Protein AF-A0A8H7KMY2-F1 (afdb_monomer_lite)

pLDDT: mean 70.97, std 20.71, range [23.59, 96.94]

Secondary structure (DSSP, 8-state):
------------------PPP---------PPPPPPPP---------------PPPPTTSHHHHHHHHHTSTT------------PPP-----TTSPPPSTTSPPPPHHHHHHHHHS-TTS-----S-GGG-SBSS--THHHHSS-GGGHHHHHHHHHHHHHHHHHHHH-TTSS----B-HHHHHHHHHHHTS-GGG--TT-HHHHHHHHHHHHHHHHHHHHHHTS--SEEEETTEEEEEETTEE-S--HHHHHHHHHHHHHHHHHHHHHHHHHHH-GGGGSSHHHHHHHH-

Structure (mmCIF, N/CA/C/O backbone):
data_AF-A0A8H7KMY2-F1
#
_entry.id   AF-A0A8H7KMY2-F1
#
loop_
_atom_site.group_PDB
_atom_site.id
_atom_site.type_symbol
_atom_site.label_atom_id
_atom_site.label_alt_id
_atom_site.label_comp_id
_atom_site.label_asym_id
_atom_site.label_entity_id
_atom_site.label_seq_id
_atom_site.pdbx_PDB_ins_code
_atom_site.Cartn_x
_atom_site.Cartn_y
_atom_site.Cartn_z
_atom_site.occupancy
_atom_site.B_iso_or_equiv
_atom_site.auth_seq_id
_atom_site.auth_comp_id
_atom_site.auth_asym_id
_atom_site.auth_atom_id
_atom_site.pdbx_PDB_model_num
ATOM 1 N N . MET A 1 1 ? 26.328 4.264 -6.889 1.00 24.31 1 MET A N 1
ATOM 2 C CA . MET A 1 1 ? 26.540 3.438 -5.687 1.00 24.31 1 MET A CA 1
ATOM 3 C C . MET A 1 1 ? 25.516 3.883 -4.656 1.00 24.31 1 MET A C 1
ATOM 5 O O . MET A 1 1 ? 25.738 4.862 -3.960 1.00 24.31 1 MET A O 1
ATOM 9 N N . ILE A 1 2 ? 24.325 3.280 -4.693 1.00 25.56 2 ILE A N 1
ATOM 10 C CA . ILE A 1 2 ? 23.276 3.527 -3.699 1.00 25.56 2 ILE A CA 1
ATOM 11 C C . ILE A 1 2 ? 23.632 2.616 -2.531 1.00 25.56 2 ILE A C 1
ATOM 13 O O . ILE A 1 2 ? 23.598 1.399 -2.676 1.00 25.56 2 ILE A O 1
ATOM 17 N N . ILE A 1 3 ? 24.084 3.207 -1.429 1.00 23.59 3 ILE A N 1
ATOM 18 C CA . ILE A 1 3 ? 24.361 2.476 -0.196 1.00 23.59 3 ILE A CA 1
ATOM 19 C C . ILE A 1 3 ? 22.994 2.144 0.402 1.00 23.59 3 ILE A C 1
ATOM 21 O O . ILE A 1 3 ? 22.327 3.020 0.952 1.00 23.59 3 ILE A O 1
ATOM 25 N N . LEU A 1 4 ? 22.551 0.900 0.220 1.00 27.11 4 LEU A N 1
ATOM 26 C CA . LEU A 1 4 ? 21.489 0.323 1.033 1.00 27.11 4 LEU A CA 1
ATOM 27 C C . LEU A 1 4 ? 22.034 0.277 2.463 1.00 27.11 4 LEU A C 1
ATOM 29 O O . LEU A 1 4 ? 23.020 -0.406 2.735 1.00 27.11 4 LEU A O 1
ATOM 33 N N . LEU A 1 5 ? 21.461 1.084 3.354 1.00 25.94 5 LEU A N 1
ATOM 34 C CA . LEU A 1 5 ? 21.758 0.975 4.777 1.00 25.94 5 LEU A CA 1
ATOM 35 C C . LEU A 1 5 ? 21.298 -0.416 5.241 1.00 25.94 5 LEU A C 1
ATOM 37 O O . LEU A 1 5 ? 20.167 -0.792 4.921 1.00 25.94 5 LEU A O 1
ATOM 41 N N . PRO A 1 6 ? 22.128 -1.178 5.975 1.00 24.23 6 PRO A N 1
ATOM 42 C CA . PRO A 1 6 ? 21.700 -2.444 6.542 1.00 24.23 6 PRO A CA 1
ATOM 43 C C . PRO A 1 6 ? 20.552 -2.166 7.513 1.00 24.23 6 PRO A C 1
ATOM 45 O O . PRO A 1 6 ? 20.720 -1.513 8.545 1.00 24.23 6 PRO A O 1
ATOM 48 N N . CYS A 1 7 ? 19.360 -2.630 7.143 1.00 31.94 7 CYS A N 1
ATOM 49 C CA . CYS A 1 7 ? 18.248 -2.758 8.067 1.00 31.94 7 CYS A CA 1
ATOM 50 C C . CYS A 1 7 ? 18.717 -3.720 9.162 1.00 31.94 7 CYS A C 1
ATOM 52 O O . CYS A 1 7 ? 19.175 -4.817 8.852 1.00 31.94 7 CYS A O 1
ATOM 54 N N . SER A 1 8 ? 18.687 -3.258 10.412 1.00 29.22 8 SER A N 1
ATOM 55 C CA . SER A 1 8 ? 19.128 -3.978 11.605 1.00 29.22 8 SER A CA 1
ATOM 56 C C . SER A 1 8 ? 18.497 -5.372 11.680 1.00 29.22 8 SER A C 1
ATOM 58 O O . SER A 1 8 ? 17.420 -5.551 12.243 1.00 29.22 8 SER A O 1
ATOM 60 N N . GLN A 1 9 ? 19.184 -6.367 11.123 1.00 35.28 9 GLN A N 1
ATOM 61 C CA . GLN A 1 9 ? 18.921 -7.774 11.372 1.00 35.28 9 GLN A CA 1
ATOM 62 C C . GLN A 1 9 ? 19.490 -8.120 12.745 1.00 35.28 9 GLN A C 1
ATOM 64 O O . GLN A 1 9 ? 20.644 -8.508 12.861 1.00 35.28 9 GLN A O 1
ATOM 69 N N . HIS A 1 10 ? 18.685 -7.939 13.786 1.00 29.98 10 HIS A N 1
ATOM 70 C CA . HIS A 1 10 ? 18.808 -8.686 15.037 1.00 29.98 10 HIS A CA 1
ATOM 71 C C . HIS A 1 10 ? 17.465 -8.676 15.776 1.00 29.98 10 HIS A C 1
ATOM 73 O O . HIS A 1 10 ? 17.357 -8.256 16.919 1.00 29.98 10 HIS A O 1
ATOM 79 N N . GLU A 1 11 ? 16.429 -9.180 15.114 1.00 29.75 11 GLU A N 1
ATOM 80 C CA . GLU A 1 11 ? 15.304 -9.804 15.805 1.00 29.75 11 GLU A CA 1
ATOM 81 C C . GLU A 1 11 ? 15.102 -11.170 15.162 1.00 29.75 11 GLU A C 1
ATOM 83 O O . GLU A 1 11 ? 14.506 -11.325 14.097 1.00 29.75 11 GLU A O 1
ATOM 88 N N . THR A 1 12 ? 15.687 -12.184 15.795 1.00 30.83 12 THR A N 1
ATOM 89 C CA . THR A 1 12 ? 15.280 -13.569 15.596 1.00 30.83 12 THR A CA 1
ATOM 90 C C . THR A 1 12 ? 13.794 -13.650 15.924 1.00 30.83 12 THR A C 1
ATOM 92 O O . THR A 1 12 ? 13.412 -13.594 17.092 1.00 30.83 12 THR A O 1
ATOM 95 N N . PHE A 1 13 ? 12.961 -13.748 14.890 1.00 32.22 13 PHE A N 1
ATOM 96 C CA . PHE A 1 13 ? 11.554 -14.110 15.006 1.00 32.22 13 PHE A CA 1
ATOM 97 C C . PHE A 1 13 ? 11.464 -15.521 15.604 1.00 32.22 13 PHE A C 1
ATOM 99 O O . PHE A 1 13 ? 11.489 -16.522 14.892 1.00 32.22 13 PHE A O 1
ATOM 106 N N . SER A 1 14 ? 11.396 -15.592 16.933 1.00 25.72 14 SER A N 1
ATOM 107 C CA . SER A 1 14 ? 10.957 -16.777 17.658 1.00 25.72 14 SER A CA 1
ATOM 108 C C . SER A 1 14 ? 9.434 -16.805 17.587 1.00 25.72 14 SER A C 1
ATOM 110 O O . SER A 1 14 ? 8.753 -16.014 18.241 1.00 25.72 14 SER A O 1
ATOM 112 N N . TRP A 1 15 ? 8.892 -17.667 16.728 1.00 30.95 15 TRP A N 1
ATOM 113 C CA . TRP A 1 15 ? 7.495 -18.066 16.844 1.00 30.95 15 TRP A CA 1
ATOM 114 C C . TRP A 1 15 ? 7.323 -18.744 18.201 1.00 30.95 15 TRP A C 1
ATOM 116 O O . TRP A 1 15 ? 8.114 -19.610 18.557 1.00 30.95 15 TRP A O 1
ATOM 126 N N . CYS A 1 16 ? 6.316 -18.322 18.958 1.00 29.45 16 CYS A N 1
ATOM 127 C CA . CYS A 1 16 ? 5.967 -18.862 20.261 1.00 29.45 16 CYS A CA 1
ATOM 128 C C . CYS A 1 16 ? 6.071 -20.398 20.316 1.00 29.45 16 CYS A C 1
ATOM 130 O O . CYS A 1 16 ? 5.261 -21.099 19.710 1.00 29.45 16 CYS A O 1
ATOM 132 N N . ASP A 1 17 ? 6.999 -20.906 21.130 1.00 27.50 17 ASP A N 1
ATOM 133 C CA . ASP A 1 17 ? 6.872 -22.208 21.780 1.00 27.50 17 ASP A CA 1
ATOM 134 C C . ASP A 1 17 ? 5.706 -22.116 22.769 1.00 27.50 17 ASP A C 1
ATOM 136 O O . ASP A 1 17 ? 5.841 -21.796 23.950 1.00 27.50 17 ASP A O 1
ATOM 140 N N . THR A 1 18 ? 4.498 -22.334 22.271 1.00 35.91 18 THR A N 1
ATOM 141 C CA . THR A 1 18 ? 3.360 -22.689 23.111 1.00 35.91 18 THR A CA 1
ATOM 142 C C . THR A 1 18 ? 2.642 -23.815 22.398 1.00 35.91 18 THR A C 1
ATOM 144 O O . THR A 1 18 ? 1.934 -23.603 21.417 1.00 35.91 18 THR A O 1
ATOM 147 N N . ALA A 1 19 ? 2.914 -25.037 22.853 1.00 29.33 19 ALA A N 1
ATOM 148 C CA . ALA A 1 19 ? 2.357 -26.257 22.297 1.00 29.33 19 ALA A CA 1
ATOM 149 C C . ALA A 1 19 ? 0.817 -26.183 22.258 1.00 29.33 19 ALA A C 1
ATOM 151 O O . ALA A 1 19 ? 0.194 -26.019 23.312 1.00 29.33 19 ALA A O 1
ATOM 152 N N . PRO A 1 20 ? 0.175 -26.329 21.086 1.00 35.22 20 PRO A N 1
ATOM 153 C CA . PRO A 1 20 ? -1.258 -26.549 21.033 1.00 35.22 20 PRO A CA 1
ATOM 154 C C . PRO A 1 20 ? -1.578 -27.990 21.454 1.00 35.22 20 PRO A C 1
ATOM 156 O O . PRO A 1 20 ? -0.911 -28.947 21.060 1.00 35.22 20 PRO A O 1
ATOM 159 N N . SER A 1 21 ? -2.631 -28.133 22.260 1.00 35.78 21 SER A N 1
ATOM 160 C CA . SER A 1 21 ? -3.283 -29.412 22.564 1.00 35.78 21 SER A CA 1
ATOM 161 C C . SER A 1 21 ? -3.669 -30.139 21.257 1.00 35.78 21 SER A C 1
ATOM 163 O O . SER A 1 21 ? -4.026 -29.463 20.287 1.00 35.78 21 SER A O 1
ATOM 165 N N . PRO A 1 22 ? -3.598 -31.483 21.180 1.00 34.25 22 PRO A N 1
ATOM 166 C CA . PRO A 1 22 ? -3.696 -32.200 19.913 1.00 34.25 22 PRO A CA 1
ATOM 167 C C . PRO A 1 22 ? -5.113 -32.120 19.332 1.00 34.25 22 PRO A C 1
ATOM 169 O O . PRO A 1 22 ? -6.036 -32.794 19.788 1.00 34.25 22 PRO A O 1
ATOM 172 N N . ALA A 1 23 ? -5.274 -31.305 18.290 1.00 33.97 23 ALA A N 1
ATOM 173 C CA . ALA A 1 23 ? -6.440 -31.335 17.423 1.00 33.97 23 ALA A CA 1
ATOM 174 C C . ALA A 1 23 ? -6.331 -32.518 16.449 1.00 33.97 23 ALA A C 1
ATOM 176 O O . ALA A 1 23 ? -5.288 -32.770 15.844 1.00 33.97 23 ALA A O 1
ATOM 177 N N . VAL A 1 24 ? -7.437 -33.247 16.324 1.00 35.91 24 VAL A N 1
ATOM 178 C CA . VAL A 1 24 ? -7.629 -34.411 15.457 1.00 35.91 24 VAL A CA 1
ATOM 179 C C . VAL A 1 24 ? -7.287 -34.061 14.005 1.00 35.91 24 VAL A C 1
ATOM 181 O O . VAL A 1 24 ? -7.949 -33.236 13.377 1.00 35.91 24 VAL A O 1
ATOM 184 N N . VAL A 1 25 ? -6.256 -34.712 13.466 1.00 31.80 25 VAL A N 1
ATOM 185 C CA . VAL A 1 25 ? -5.863 -34.616 12.057 1.00 31.80 25 VAL A CA 1
ATOM 186 C C . VAL A 1 25 ? -6.855 -35.418 11.215 1.00 31.80 25 VAL A C 1
ATOM 188 O O . VAL A 1 25 ? -6.882 -36.646 11.281 1.00 31.80 25 VAL A O 1
ATOM 191 N N . VAL A 1 26 ? -7.657 -34.731 10.401 1.00 37.47 26 VAL A N 1
ATOM 192 C CA . VAL A 1 26 ? -8.403 -35.350 9.297 1.00 37.47 26 VAL A CA 1
ATOM 193 C C . VAL A 1 26 ? -7.534 -35.249 8.036 1.00 37.47 26 VAL A C 1
ATOM 195 O O . VAL A 1 26 ? -7.152 -34.139 7.663 1.00 37.47 26 VAL A O 1
ATOM 198 N N . PRO A 1 27 ? -7.189 -36.362 7.365 1.00 34.25 27 PRO A N 1
ATOM 199 C CA . PRO A 1 27 ? -6.351 -36.319 6.175 1.00 34.25 27 PRO A CA 1
ATOM 200 C C . PRO A 1 27 ? -7.137 -35.762 4.980 1.00 34.25 27 PRO A C 1
ATOM 202 O O . PRO A 1 27 ? -8.110 -36.363 4.528 1.00 34.25 27 PRO A O 1
ATOM 205 N N . MET A 1 28 ? -6.695 -34.625 4.437 1.00 30.14 28 MET A N 1
ATOM 206 C CA . MET A 1 28 ? -7.142 -34.142 3.130 1.00 30.14 28 MET A CA 1
ATOM 207 C C . MET A 1 28 ? -6.329 -34.819 2.023 1.00 30.14 28 MET A C 1
ATOM 209 O O . MET A 1 28 ? -5.119 -34.629 1.909 1.00 30.14 28 MET A O 1
ATOM 213 N N . SER A 1 29 ? -7.003 -35.625 1.204 1.00 33.03 29 SER A N 1
ATOM 214 C CA . SER A 1 29 ? -6.436 -36.233 0.001 1.00 33.03 29 SER A CA 1
ATOM 215 C C . SER A 1 29 ? -6.199 -35.171 -1.076 1.00 33.03 29 SER A C 1
ATOM 217 O O . SER A 1 29 ? -7.132 -34.515 -1.535 1.00 33.03 29 SER A O 1
ATOM 219 N N . VAL A 1 30 ? -4.945 -35.017 -1.499 1.00 32.34 30 VAL A N 1
ATOM 220 C CA . VAL A 1 30 ? -4.551 -34.135 -2.603 1.00 32.34 30 VAL A CA 1
ATOM 221 C C . VAL A 1 30 ? -4.686 -34.903 -3.918 1.00 32.34 30 VAL A C 1
ATOM 223 O O . VAL A 1 30 ? -3.820 -35.698 -4.278 1.00 32.34 30 VAL A O 1
ATOM 226 N N . THR A 1 31 ? -5.773 -34.677 -4.654 1.00 35.00 31 THR A N 1
ATOM 227 C CA . THR A 1 31 ? -5.873 -35.067 -6.069 1.00 35.00 31 THR A CA 1
ATOM 228 C C . THR A 1 31 ? -5.224 -34.003 -6.949 1.00 35.00 31 THR A C 1
ATOM 230 O O . THR A 1 31 ? -5.635 -32.845 -6.960 1.00 35.00 31 THR A O 1
ATOM 233 N N . SER A 1 32 ? -4.195 -34.418 -7.683 1.00 34.16 32 SER A N 1
ATOM 234 C CA . SER A 1 32 ? -3.437 -33.617 -8.647 1.00 34.16 32 SER A CA 1
ATOM 235 C C . SER A 1 32 ? -4.286 -33.283 -9.889 1.00 34.16 32 SER A C 1
ATOM 237 O O . SER A 1 32 ? -4.851 -34.209 -10.476 1.00 34.16 32 SER A O 1
ATOM 239 N N . PRO A 1 33 ? -4.400 -32.013 -10.331 1.00 38.81 33 PRO A N 1
ATOM 240 C CA . PRO A 1 33 ? -5.063 -31.693 -11.590 1.00 38.81 33 PRO A CA 1
ATOM 241 C C . PRO A 1 33 ? -4.085 -31.722 -12.778 1.00 38.81 33 PRO A C 1
ATOM 243 O O . PRO A 1 33 ? -2.986 -31.171 -12.731 1.00 38.81 33 PRO A O 1
ATOM 246 N N . SER A 1 34 ? -4.522 -32.362 -13.864 1.00 39.41 34 SER A N 1
ATOM 247 C CA . SER A 1 34 ? -3.836 -32.445 -15.160 1.00 39.41 34 SER A CA 1
ATOM 248 C C . SER A 1 34 ? -3.710 -31.082 -15.872 1.00 39.41 34 SER A C 1
ATOM 250 O O . SER A 1 34 ? -4.542 -30.197 -15.660 1.00 39.41 34 SER A O 1
ATOM 252 N N . PRO A 1 35 ? -2.711 -30.901 -16.761 1.00 33.72 35 PRO A N 1
ATOM 253 C CA . PRO A 1 35 ? -2.445 -29.623 -17.415 1.00 33.72 35 PRO A CA 1
ATOM 254 C C . PRO A 1 35 ? -3.448 -29.334 -18.543 1.00 33.72 35 PRO A C 1
ATOM 256 O O . PRO A 1 35 ? -3.566 -30.095 -19.505 1.00 33.72 35 PRO A O 1
ATOM 259 N N . LEU A 1 36 ? -4.144 -28.199 -18.447 1.00 38.16 36 LEU A N 1
ATOM 260 C CA . LEU A 1 36 ? -4.980 -27.661 -19.520 1.00 38.16 36 LEU A CA 1
ATOM 261 C C . LEU A 1 36 ? -4.121 -26.925 -20.557 1.00 38.16 36 LEU A C 1
ATOM 263 O O . LEU A 1 36 ? -3.355 -26.016 -20.239 1.00 38.16 36 LEU A O 1
ATOM 267 N N . GLN A 1 37 ? -4.285 -27.331 -21.814 1.00 34.31 37 GLN A N 1
ATOM 268 C CA . GLN A 1 37 ? -3.707 -26.713 -23.003 1.00 34.31 37 GLN A CA 1
ATOM 269 C C . GLN A 1 37 ? -4.292 -25.307 -23.232 1.00 34.31 37 GLN A C 1
ATOM 271 O O . GLN A 1 37 ? -5.505 -25.110 -23.189 1.00 34.31 37 GLN A O 1
ATOM 276 N N . SER A 1 38 ? -3.423 -24.334 -23.509 1.00 31.30 38 SER A N 1
ATOM 277 C CA . SER A 1 38 ? -3.780 -22.951 -23.853 1.00 31.30 38 SER A CA 1
ATOM 278 C C . SER A 1 38 ? -4.021 -22.797 -25.362 1.00 31.30 38 SER A C 1
ATOM 280 O O . SER A 1 38 ? -3.130 -23.148 -26.140 1.00 31.30 38 SER A O 1
ATOM 282 N N . PRO A 1 39 ? -5.155 -22.218 -25.810 1.00 35.78 39 PRO A N 1
ATOM 283 C CA . PRO A 1 39 ? -5.345 -21.810 -27.191 1.00 35.78 39 PRO A CA 1
ATOM 284 C C . PRO A 1 39 ? -5.428 -20.280 -27.278 1.00 35.78 39 PRO A C 1
ATOM 286 O O . PRO A 1 39 ? -6.512 -19.703 -27.239 1.00 35.78 39 PRO A O 1
ATOM 289 N N . PHE A 1 40 ? -4.296 -19.598 -27.447 1.00 31.98 40 PHE A N 1
ATOM 290 C CA . PHE A 1 40 ? -4.310 -18.198 -27.884 1.00 31.98 40 PHE A CA 1
ATOM 291 C C . PHE A 1 40 ? -3.423 -18.003 -29.112 1.00 31.98 40 PHE A C 1
ATOM 293 O O . PHE A 1 40 ? -2.224 -17.752 -29.029 1.00 31.98 40 PHE A O 1
ATOM 300 N N . SER A 1 41 ? -4.057 -18.112 -30.284 1.00 29.95 41 SER A N 1
ATOM 301 C CA . SER A 1 41 ? -3.511 -17.649 -31.558 1.00 29.95 41 SER A CA 1
ATOM 302 C C . SER A 1 41 ? -3.435 -16.123 -31.585 1.00 29.95 41 SER A C 1
ATOM 304 O O . SER A 1 41 ? -4.443 -15.424 -31.465 1.00 29.95 41 SER A O 1
ATOM 306 N N . ILE A 1 42 ? -2.233 -15.609 -31.824 1.00 29.91 42 ILE A N 1
ATOM 307 C CA . ILE A 1 42 ? -1.968 -14.201 -32.115 1.00 29.91 42 ILE A CA 1
ATOM 308 C C . ILE A 1 42 ? -2.541 -13.878 -33.503 1.00 29.91 42 ILE A C 1
ATOM 310 O O . ILE A 1 42 ? -2.086 -14.414 -34.511 1.00 29.91 42 ILE A O 1
ATOM 314 N N . ARG A 1 43 ? -3.537 -12.985 -33.575 1.00 31.27 43 ARG A N 1
ATOM 315 C CA . ARG A 1 43 ? -3.949 -12.339 -34.831 1.00 31.27 43 ARG A CA 1
ATOM 316 C C . ARG A 1 43 ? -3.245 -10.995 -34.972 1.00 31.27 43 ARG A C 1
ATOM 318 O O . ARG A 1 43 ? -3.597 -10.025 -34.306 1.00 31.27 43 ARG A O 1
ATOM 325 N N . THR A 1 44 ? -2.301 -10.926 -35.898 1.00 35.88 44 THR A N 1
ATOM 326 C CA . THR A 1 44 ? -1.773 -9.684 -36.468 1.00 35.88 44 THR A CA 1
ATOM 327 C C . THR A 1 44 ? -2.861 -9.006 -37.300 1.00 35.88 44 THR A C 1
ATOM 329 O O . THR A 1 44 ? -3.461 -9.625 -38.179 1.00 35.88 44 THR A O 1
ATOM 332 N N . ARG A 1 45 ? -3.118 -7.715 -37.060 1.00 33.50 45 ARG A N 1
ATOM 333 C CA . ARG A 1 45 ? -3.909 -6.883 -37.975 1.00 33.50 45 ARG A CA 1
ATOM 334 C C . ARG A 1 45 ? -3.123 -5.629 -38.329 1.00 33.50 45 ARG A C 1
ATOM 336 O O . ARG A 1 45 ? -3.029 -4.692 -37.545 1.00 33.50 45 ARG A O 1
ATOM 343 N N . VAL A 1 46 ? -2.568 -5.643 -39.532 1.00 39.41 46 VAL A N 1
ATOM 344 C CA . VAL A 1 46 ? -2.194 -4.442 -40.280 1.00 39.41 46 VAL A CA 1
ATOM 345 C C . VAL A 1 46 ? -3.483 -3.864 -40.870 1.00 39.41 46 VAL A C 1
ATOM 347 O O . VAL A 1 46 ? -4.302 -4.643 -41.358 1.00 39.41 46 VAL A O 1
ATOM 350 N N . LEU A 1 47 ? -3.682 -2.540 -40.815 1.00 39.44 47 LEU A N 1
ATOM 351 C CA . LEU A 1 47 ? -4.059 -1.720 -41.981 1.00 39.44 47 LEU A CA 1
ATOM 352 C C . LEU A 1 47 ? -4.291 -0.236 -41.644 1.00 39.44 47 LEU A C 1
ATOM 354 O O . LEU A 1 47 ? -4.958 0.136 -40.683 1.00 39.44 47 LEU A O 1
ATOM 358 N N . SER A 1 48 ? -3.722 0.565 -42.542 1.00 41.78 48 SER A N 1
ATOM 359 C CA . SER A 1 48 ? -3.941 1.977 -42.855 1.00 41.78 48 SER A CA 1
ATOM 360 C C . SER A 1 48 ? -5.417 2.333 -43.103 1.00 41.78 48 SER A C 1
ATOM 362 O O . SER A 1 48 ? -6.163 1.512 -43.634 1.00 41.78 48 SER A O 1
ATOM 364 N N . GLY A 1 49 ? -5.823 3.580 -42.810 1.00 36.19 49 GLY A N 1
ATOM 365 C CA . GLY A 1 49 ? -7.046 4.159 -43.386 1.00 36.19 49 GLY A CA 1
ATOM 366 C C . GLY A 1 49 ? -7.726 5.282 -42.588 1.00 36.19 49 GLY A C 1
ATOM 367 O O . GLY A 1 49 ? -8.006 5.141 -41.405 1.00 36.19 49 GLY A O 1
ATOM 368 N N . ARG A 1 50 ? -8.012 6.384 -43.298 1.00 39.06 50 ARG A N 1
ATOM 369 C CA . ARG A 1 50 ? -8.816 7.589 -42.978 1.00 39.06 50 ARG A CA 1
ATOM 370 C C . ARG A 1 50 ? -9.869 7.480 -41.855 1.00 39.06 50 ARG A C 1
ATOM 372 O O . ARG A 1 50 ? -10.689 6.571 -41.824 1.00 39.06 50 ARG A O 1
ATOM 379 N N . ILE A 1 51 ? -9.946 8.536 -41.038 1.00 38.34 51 ILE A N 1
ATOM 380 C CA . ILE A 1 51 ? -10.979 8.765 -40.015 1.00 38.34 51 ILE A CA 1
ATOM 381 C C . ILE A 1 51 ? -12.320 9.109 -40.687 1.00 38.34 51 ILE A C 1
ATOM 383 O O . ILE A 1 51 ? -12.552 10.246 -41.093 1.00 38.34 51 ILE A O 1
ATOM 387 N N . THR A 1 52 ? -13.231 8.144 -40.768 1.00 48.06 52 THR A N 1
ATOM 388 C CA . THR A 1 52 ? -14.669 8.393 -40.964 1.00 48.06 52 THR A CA 1
ATOM 389 C C . THR A 1 52 ? -15.372 8.433 -39.608 1.00 48.06 52 THR A C 1
ATOM 391 O O . THR A 1 52 ? -15.024 7.661 -38.713 1.00 48.06 52 THR A O 1
ATOM 394 N N . LYS A 1 53 ? -16.362 9.329 -39.445 1.00 51.97 53 LYS A N 1
ATOM 395 C CA . LYS A 1 53 ? -17.211 9.451 -38.243 1.00 51.97 53 LYS A CA 1
ATOM 396 C C . LYS A 1 53 ? -17.638 8.055 -37.777 1.00 51.97 53 LYS A C 1
ATOM 398 O O . LYS A 1 53 ? -18.364 7.369 -38.490 1.00 51.97 53 LYS A O 1
ATOM 403 N N . ALA A 1 54 ? -17.142 7.630 -36.615 1.00 59.00 54 ALA A N 1
ATOM 404 C CA . ALA A 1 54 ? -17.359 6.279 -36.116 1.00 59.00 54 ALA A CA 1
ATOM 405 C C . ALA A 1 54 ? -18.865 5.999 -36.004 1.00 59.00 54 ALA A C 1
ATOM 407 O O . ALA A 1 54 ? -19.569 6.686 -35.257 1.00 59.00 54 ALA A O 1
ATOM 408 N N . GLN A 1 55 ? -19.346 5.002 -36.753 1.00 69.81 55 GLN A N 1
ATOM 409 C CA . GLN A 1 55 ? -20.695 4.474 -36.586 1.00 69.81 55 GLN A CA 1
ATOM 410 C C . GLN A 1 55 ? -20.868 4.060 -35.124 1.00 69.81 55 GLN A C 1
ATOM 412 O O . GLN A 1 55 ? -20.051 3.329 -34.557 1.00 69.81 55 GLN A O 1
ATOM 417 N N . VAL A 1 56 ? -21.916 4.584 -34.493 1.00 67.31 56 VAL A N 1
ATOM 418 C CA . VAL A 1 56 ? -22.256 4.225 -33.121 1.00 67.31 56 VAL A CA 1
ATOM 419 C C . VAL A 1 56 ? -22.611 2.739 -33.122 1.00 67.31 56 VAL A C 1
ATOM 421 O O . VAL A 1 56 ? -23.516 2.325 -33.838 1.00 67.31 56 VAL A O 1
ATOM 424 N N . LYS A 1 57 ? -21.870 1.927 -32.355 1.00 79.75 57 LYS A N 1
ATOM 425 C CA . LYS A 1 57 ? -22.142 0.487 -32.259 1.00 79.75 57 LYS A CA 1
ATOM 426 C C . LYS A 1 57 ? -23.571 0.259 -31.738 1.00 79.75 57 LYS A C 1
ATOM 428 O O . LYS A 1 57 ? -23.880 0.813 -30.670 1.00 79.75 57 LYS A O 1
ATOM 433 N N . PRO A 1 58 ? -24.382 -0.575 -32.418 1.00 69.00 58 PRO A N 1
ATOM 434 C CA . PRO A 1 58 ? -25.692 -0.989 -31.933 1.00 69.00 58 PRO A CA 1
ATOM 435 C C . PRO A 1 58 ? -25.597 -1.549 -30.511 1.00 69.00 58 PRO A C 1
ATOM 437 O O . PRO A 1 58 ? -24.682 -2.312 -30.194 1.00 69.00 58 PRO A O 1
ATOM 440 N N . GLY A 1 59 ? -26.486 -1.112 -29.625 1.00 71.12 59 GLY A N 1
ATOM 441 C CA . GLY A 1 59 ? -26.514 -1.508 -28.216 1.00 71.12 59 GLY A CA 1
ATOM 442 C C . GLY A 1 59 ? -25.508 -0.793 -27.306 1.00 71.12 59 GLY A C 1
ATOM 443 O O . GLY A 1 59 ? -25.551 -1.004 -26.089 1.00 71.12 59 GLY A O 1
ATOM 444 N N . SER A 1 60 ? -24.638 0.077 -27.838 1.00 76.25 60 SER A N 1
ATOM 445 C CA . SER A 1 60 ? -23.763 0.921 -27.013 1.00 76.25 60 SER A CA 1
ATOM 446 C C . SER A 1 60 ? -24.569 1.919 -26.177 1.00 76.25 60 SER A C 1
ATOM 448 O O . SER A 1 60 ? -25.701 2.269 -26.508 1.00 76.25 60 SER A O 1
ATOM 450 N N . ARG A 1 61 ? -23.968 2.457 -25.108 1.00 73.75 61 ARG A N 1
ATOM 451 C CA . ARG A 1 61 ? -24.612 3.483 -24.269 1.00 73.75 61 ARG A CA 1
ATOM 452 C C . ARG A 1 61 ? -25.125 4.670 -25.089 1.00 73.75 61 ARG A C 1
ATOM 454 O O . ARG A 1 61 ? -26.176 5.209 -24.776 1.00 73.75 61 ARG A O 1
ATOM 461 N N . LYS A 1 62 ? -24.395 5.060 -26.139 1.00 75.75 62 LYS A N 1
ATOM 462 C CA . LYS A 1 62 ? -24.759 6.182 -27.011 1.00 75.75 62 LYS A CA 1
ATOM 463 C C . LYS A 1 62 ? -25.926 5.827 -27.940 1.00 75.75 62 LYS A C 1
ATOM 465 O O . LYS A 1 62 ? -26.783 6.673 -28.151 1.00 75.75 62 LYS A O 1
ATOM 470 N N . ASP A 1 63 ? -25.986 4.582 -28.414 1.00 78.75 63 ASP A N 1
ATOM 471 C CA . ASP A 1 63 ? -27.091 4.051 -29.222 1.00 78.75 63 ASP A CA 1
ATOM 472 C C . ASP A 1 63 ? -28.390 3.955 -28.414 1.00 78.75 63 ASP A C 1
ATOM 474 O O . ASP A 1 63 ? -29.411 4.501 -28.810 1.00 78.75 63 ASP A O 1
ATOM 478 N N . ARG A 1 64 ? -28.330 3.389 -27.202 1.00 80.44 64 ARG A N 1
ATOM 479 C CA . ARG A 1 64 ? -29.493 3.304 -26.298 1.00 80.44 64 ARG A CA 1
ATOM 480 C C . ARG A 1 64 ? -30.043 4.679 -25.926 1.00 80.44 64 ARG A C 1
ATOM 482 O O . ARG A 1 64 ? -31.248 4.851 -25.800 1.00 80.44 64 ARG A O 1
ATOM 489 N N . LEU A 1 65 ? -29.161 5.665 -25.765 1.00 78.94 65 LEU A N 1
ATOM 490 C CA . LEU A 1 65 ? -29.544 7.036 -25.427 1.00 78.94 65 LEU A CA 1
ATOM 491 C C . LEU A 1 65 ? -30.153 7.779 -26.628 1.00 78.94 65 LEU A C 1
ATOM 493 O O . LEU A 1 65 ? -31.045 8.605 -26.450 1.00 78.94 65 LEU A O 1
ATOM 497 N N . LEU A 1 66 ? -29.703 7.464 -27.847 1.00 79.06 66 LEU A N 1
ATOM 498 C CA . LEU A 1 66 ? -30.314 7.940 -29.090 1.00 79.06 66 LEU A CA 1
ATOM 499 C C . LEU A 1 66 ? -31.677 7.281 -29.336 1.00 79.06 66 LEU A C 1
ATOM 501 O O . LEU A 1 66 ? -32.635 7.988 -29.633 1.00 79.06 66 LEU A O 1
ATOM 505 N N . ALA A 1 67 ? -31.787 5.968 -29.135 1.00 78.88 67 ALA A N 1
ATOM 506 C CA . ALA A 1 67 ? -33.041 5.228 -29.243 1.00 78.88 67 ALA A CA 1
ATOM 507 C C . ALA A 1 67 ? -34.083 5.716 -28.223 1.00 78.88 67 ALA A C 1
ATOM 509 O O . ALA A 1 67 ? -35.235 5.940 -28.580 1.00 78.88 67 ALA A O 1
ATOM 510 N N . ALA A 1 68 ? -33.673 5.983 -26.976 1.00 76.31 68 ALA A N 1
ATOM 511 C CA . ALA A 1 68 ? -34.552 6.551 -25.954 1.00 76.31 68 ALA A CA 1
ATOM 512 C C . ALA A 1 68 ? -35.073 7.948 -26.336 1.00 76.31 68 ALA A C 1
ATOM 514 O O . ALA A 1 68 ? -36.243 8.242 -26.118 1.00 76.31 68 ALA A O 1
ATOM 515 N N . ARG A 1 69 ? -34.235 8.790 -26.962 1.00 75.19 69 ARG A N 1
ATOM 516 C CA . ARG A 1 69 ? -34.633 10.121 -27.460 1.00 75.19 69 ARG A CA 1
ATOM 517 C C . ARG A 1 69 ? -35.603 10.085 -28.639 1.00 75.19 69 ARG A C 1
ATOM 519 O O . ARG A 1 69 ? -36.274 11.079 -28.880 1.00 75.19 69 ARG A O 1
ATOM 526 N N . MET A 1 70 ? -35.641 8.983 -29.382 1.00 75.62 70 MET A N 1
ATOM 527 C CA . MET A 1 70 ? -36.534 8.795 -30.529 1.00 75.62 70 MET A CA 1
ATOM 528 C C . MET A 1 70 ? -37.916 8.262 -30.115 1.00 75.62 70 MET A C 1
ATOM 530 O O . MET A 1 70 ? -38.808 8.175 -30.955 1.00 75.62 70 MET A O 1
ATOM 534 N N . HIS A 1 71 ? -38.120 7.909 -28.839 1.00 73.88 71 HIS A N 1
ATOM 535 C CA . HIS A 1 71 ? -39.406 7.407 -28.363 1.00 73.88 71 HIS A CA 1
ATOM 536 C C . HIS A 1 71 ? -40.411 8.566 -28.187 1.00 73.88 71 HIS A C 1
ATOM 538 O O . HIS A 1 71 ? -40.094 9.538 -27.501 1.00 73.88 71 HIS A O 1
ATOM 544 N N . PRO A 1 72 ? -41.645 8.475 -28.721 1.00 66.75 72 PRO A N 1
ATOM 545 C CA . PRO A 1 72 ? -42.618 9.580 -28.726 1.00 66.75 72 PRO A CA 1
ATOM 546 C C . PRO A 1 72 ? -43.132 9.997 -27.336 1.00 66.75 72 PRO A C 1
ATOM 548 O O . PRO A 1 72 ? -43.745 11.048 -27.193 1.00 66.75 72 PRO A O 1
ATOM 551 N N . GLN A 1 73 ? -42.860 9.198 -26.301 1.00 68.38 73 GLN A N 1
ATOM 552 C CA . GLN A 1 73 ? -43.160 9.514 -24.899 1.00 68.38 73 GLN A CA 1
ATOM 553 C C . GLN A 1 73 ? -41.942 10.044 -24.128 1.00 68.38 73 GLN A C 1
ATOM 555 O O . GLN A 1 73 ? -42.010 10.204 -22.910 1.00 68.38 73 GLN A O 1
ATOM 560 N N . PHE A 1 74 ? -40.818 10.310 -24.803 1.00 55.78 74 PHE A N 1
ATOM 561 C CA . PHE A 1 74 ? -39.647 10.904 -24.171 1.00 55.78 74 PHE A CA 1
ATOM 562 C C . PHE A 1 74 ? -39.945 12.365 -23.821 1.00 55.78 74 PHE A C 1
ATOM 564 O O . PHE A 1 74 ? -39.642 13.293 -24.570 1.00 55.78 74 PHE A O 1
ATOM 571 N N . GLN A 1 75 ? -40.551 12.581 -22.657 1.00 59.34 75 GLN A N 1
ATOM 572 C CA . GLN A 1 75 ? -40.556 13.889 -22.030 1.00 59.34 75 GLN A CA 1
ATOM 573 C C . GLN A 1 75 ? -39.113 14.193 -21.646 1.00 59.34 75 GLN A C 1
ATOM 575 O O . GLN A 1 75 ? -38.519 13.504 -20.814 1.00 59.34 75 GLN A O 1
ATOM 580 N N . ALA A 1 76 ? -38.526 15.199 -22.294 1.00 56.28 76 ALA A N 1
ATOM 581 C CA . ALA A 1 76 ? -37.247 15.736 -21.874 1.00 56.28 76 ALA A CA 1
ATOM 582 C C . ALA A 1 76 ? -37.402 16.160 -20.413 1.00 56.28 76 ALA A C 1
ATOM 584 O O . ALA A 1 76 ? -38.045 17.168 -20.125 1.00 56.28 76 ALA A O 1
ATOM 585 N N . THR A 1 77 ? -36.854 15.369 -19.487 1.00 59.16 77 THR A N 1
ATOM 586 C CA . THR A 1 77 ? -36.749 15.789 -18.092 1.00 59.16 77 THR A CA 1
ATOM 587 C C . THR A 1 77 ? -36.131 17.182 -18.100 1.00 59.16 77 THR A C 1
ATOM 589 O O . THR A 1 77 ? -35.086 17.342 -18.751 1.00 59.16 77 THR A O 1
ATOM 592 N N . PRO A 1 78 ? -36.756 18.176 -17.440 1.00 56.50 78 PRO A N 1
ATOM 593 C CA . PRO A 1 78 ? -36.183 19.508 -17.350 1.00 56.50 78 PRO A CA 1
ATOM 594 C C . PRO A 1 78 ? -34.731 19.360 -16.895 1.00 56.50 78 PRO A C 1
ATOM 596 O O . PRO A 1 78 ? -34.452 18.476 -16.073 1.00 56.50 78 PRO A O 1
ATOM 599 N N . PRO A 1 79 ? -33.792 20.129 -17.478 1.00 50.91 79 PRO A N 1
ATOM 600 C CA . PRO A 1 79 ? -32.386 20.008 -17.141 1.00 50.91 79 PRO A CA 1
ATOM 601 C C . PRO A 1 79 ? -32.289 20.076 -15.625 1.00 50.91 79 PRO A C 1
ATOM 603 O O . PRO A 1 79 ? -32.678 21.078 -15.026 1.00 50.91 79 PRO A O 1
ATOM 606 N N . ARG A 1 80 ? -31.856 18.961 -15.017 1.00 50.31 80 ARG A N 1
ATOM 607 C CA . ARG A 1 80 ? -31.613 18.882 -13.580 1.00 50.31 80 ARG A CA 1
ATOM 608 C C . ARG A 1 80 ? -30.845 20.158 -13.238 1.00 50.31 80 ARG A C 1
ATOM 610 O O . ARG A 1 80 ? -29.811 20.360 -13.888 1.00 50.31 80 ARG A O 1
ATOM 617 N N . PRO A 1 81 ? -31.351 21.028 -12.339 1.00 46.88 81 PRO A N 1
ATOM 618 C CA . PRO A 1 81 ? -30.651 22.257 -11.998 1.00 46.88 81 PRO A CA 1
ATOM 619 C C . PRO A 1 81 ? -29.219 21.850 -11.716 1.00 46.88 81 PRO A C 1
ATOM 621 O O . PRO A 1 81 ? -29.008 20.870 -10.992 1.00 46.88 81 PRO A O 1
ATOM 624 N N . ALA A 1 82 ? -28.281 22.475 -12.431 1.00 48.31 82 ALA A N 1
ATOM 625 C CA . ALA A 1 82 ? -26.883 22.101 -12.378 1.00 48.31 82 ALA A CA 1
ATOM 626 C C . ALA A 1 82 ? -26.494 22.132 -10.905 1.00 48.31 82 ALA A C 1
ATOM 628 O O . ALA A 1 82 ? -26.362 23.205 -10.322 1.00 48.31 82 ALA A O 1
ATOM 629 N N . VAL A 1 83 ? -26.416 20.951 -10.286 1.00 52.19 83 VAL A N 1
ATOM 630 C CA . VAL A 1 83 ? -25.894 20.807 -8.935 1.00 52.19 83 VAL A CA 1
ATOM 631 C C . VAL A 1 83 ? -24.529 21.444 -9.051 1.00 52.19 83 VAL A C 1
ATOM 633 O O . VAL A 1 83 ? -23.731 20.946 -9.854 1.00 52.19 83 VAL A O 1
ATOM 636 N N . ALA A 1 84 ? -24.346 22.595 -8.389 1.00 53.31 84 ALA A N 1
ATOM 637 C CA . ALA A 1 84 ? -23.130 23.393 -8.456 1.00 53.31 84 ALA A CA 1
ATOM 638 C C . ALA A 1 84 ? -21.973 22.410 -8.447 1.00 53.31 84 ALA A C 1
ATOM 640 O O . ALA A 1 84 ? -21.902 21.600 -7.521 1.00 53.31 84 ALA A O 1
ATOM 641 N N . ALA A 1 85 ? -21.236 22.359 -9.565 1.00 52.53 85 ALA A N 1
ATOM 642 C CA . ALA A 1 85 ? -20.379 21.230 -9.882 1.00 52.53 85 ALA A CA 1
ATOM 643 C C . ALA A 1 85 ? -19.519 20.951 -8.657 1.00 52.53 85 ALA A C 1
ATOM 645 O O . ALA A 1 85 ? -18.654 21.763 -8.327 1.00 52.53 85 ALA A O 1
ATOM 646 N N . LEU A 1 86 ? -19.827 19.854 -7.949 1.00 54.00 86 LEU A N 1
ATOM 647 C CA . LEU A 1 86 ? -19.050 19.454 -6.788 1.00 54.00 86 LEU A CA 1
ATOM 648 C C . LEU A 1 86 ? -17.598 19.477 -7.254 1.00 54.00 86 LEU A C 1
ATOM 650 O O . LEU A 1 86 ? -17.332 18.928 -8.335 1.00 54.00 86 LEU A O 1
ATOM 654 N N . PRO A 1 87 ? -16.702 20.172 -6.530 1.00 47.94 87 PRO A N 1
ATOM 655 C CA . PRO A 1 87 ? -15.337 20.363 -6.973 1.00 47.94 87 PRO A CA 1
ATOM 656 C C . PRO A 1 87 ? -14.801 19.000 -7.376 1.00 47.94 87 PRO A C 1
ATOM 658 O O . PRO A 1 87 ? -14.814 18.047 -6.593 1.00 47.94 87 PRO A O 1
ATOM 661 N N . LYS A 1 88 ? -14.467 18.889 -8.664 1.00 49.56 88 LYS A N 1
ATOM 662 C CA . LYS A 1 88 ? -14.012 17.644 -9.269 1.00 49.56 88 LYS A CA 1
ATOM 663 C C . LYS A 1 88 ? -12.871 17.167 -8.386 1.00 49.56 88 LYS A C 1
ATOM 665 O O . LYS A 1 88 ? -11.913 17.921 -8.232 1.00 49.56 88 LYS A O 1
ATOM 670 N N . ALA A 1 89 ? -13.022 15.995 -7.761 1.00 55.31 89 ALA A N 1
ATOM 671 C CA . ALA A 1 89 ? -12.029 15.486 -6.825 1.00 55.31 89 ALA A CA 1
ATOM 672 C C . ALA A 1 89 ? -10.655 15.614 -7.487 1.00 55.31 89 ALA A C 1
ATOM 674 O O . ALA A 1 89 ? -10.422 15.020 -8.545 1.00 55.31 89 ALA A O 1
ATOM 675 N N . VAL A 1 90 ? -9.816 16.493 -6.937 1.00 58.41 90 VAL A N 1
ATOM 676 C CA . VAL A 1 90 ? -8.499 16.771 -7.497 1.00 58.41 90 VAL A CA 1
ATOM 677 C C . VAL A 1 90 ? -7.747 15.457 -7.395 1.00 58.41 90 VAL A C 1
ATOM 679 O O . VAL A 1 90 ? -7.551 14.936 -6.298 1.00 58.41 90 VAL A O 1
ATOM 682 N N . ASN A 1 91 ? -7.427 14.859 -8.544 1.00 61.22 91 ASN A N 1
ATOM 683 C CA . ASN A 1 91 ? -6.645 13.634 -8.548 1.00 61.22 91 ASN A CA 1
ATOM 684 C C . ASN A 1 91 ? -5.327 13.938 -7.843 1.00 61.22 91 ASN A C 1
ATOM 686 O O . ASN A 1 91 ? -4.658 14.909 -8.194 1.00 61.22 91 ASN A O 1
ATOM 690 N N . HIS A 1 92 ? -4.999 13.121 -6.846 1.00 67.06 92 HIS A N 1
ATOM 691 C CA . HIS A 1 92 ? -3.750 13.234 -6.115 1.00 67.06 92 HIS A CA 1
ATOM 692 C C . HIS A 1 92 ? -2.587 13.198 -7.111 1.00 67.06 92 HIS A C 1
ATOM 694 O O . HIS A 1 92 ? -2.447 12.241 -7.880 1.00 67.06 92 HIS A O 1
ATOM 700 N N . ASP A 1 93 ? -1.789 14.262 -7.128 1.00 76.19 93 ASP A N 1
ATOM 701 C CA . ASP A 1 93 ? -0.547 14.271 -7.881 1.00 76.19 93 ASP A CA 1
ATOM 702 C C . ASP A 1 93 ? 0.473 13.457 -7.086 1.00 76.19 93 ASP A C 1
ATOM 704 O O . ASP A 1 93 ? 0.899 13.874 -6.016 1.00 76.19 93 ASP A O 1
ATOM 708 N N . LYS A 1 94 ? 0.883 12.296 -7.606 1.00 72.69 94 LYS A N 1
ATOM 709 C CA . LYS A 1 94 ? 1.898 11.447 -6.961 1.00 72.69 94 LYS A CA 1
ATOM 710 C C . LYS A 1 94 ? 3.246 12.154 -6.767 1.00 72.69 94 LYS A C 1
ATOM 712 O O . LYS A 1 94 ? 4.074 11.703 -5.983 1.00 72.69 94 LYS A O 1
ATOM 717 N N . TRP A 1 95 ? 3.483 13.250 -7.492 1.00 75.25 95 TRP A N 1
ATOM 718 C CA . TRP A 1 95 ? 4.661 14.102 -7.343 1.00 75.25 95 TRP A CA 1
ATOM 719 C C . TRP A 1 95 ? 4.468 15.206 -6.303 1.00 75.25 95 TRP A C 1
ATOM 721 O O . TRP A 1 95 ? 5.371 16.011 -6.087 1.00 75.25 95 TRP A O 1
ATOM 731 N N . VAL A 1 96 ? 3.323 15.272 -5.642 1.00 78.94 96 VAL A N 1
ATOM 732 C CA . VAL A 1 96 ? 3.082 16.164 -4.516 1.00 78.94 96 VAL A CA 1
ATOM 733 C C . VAL A 1 96 ? 2.837 15.274 -3.313 1.00 78.94 96 VAL A C 1
ATOM 735 O O . VAL A 1 96 ? 1.813 14.611 -3.208 1.00 78.94 96 VAL A O 1
ATOM 738 N N . LEU A 1 97 ? 3.814 15.220 -2.411 1.00 72.31 97 LEU A N 1
ATOM 739 C CA . LEU A 1 97 ? 3.630 14.492 -1.165 1.00 72.31 97 LEU A CA 1
ATOM 740 C C . LEU A 1 97 ? 2.570 15.219 -0.339 1.00 72.31 97 LEU A C 1
ATOM 742 O O . LEU A 1 97 ? 2.601 16.447 -0.221 1.00 72.31 97 LEU A O 1
ATOM 746 N N . ALA A 1 98 ? 1.642 14.455 0.230 1.00 71.50 98 ALA A N 1
ATOM 747 C CA . ALA A 1 98 ? 0.640 15.002 1.125 1.00 71.50 98 ALA A CA 1
ATOM 748 C C . ALA A 1 98 ? 1.332 15.677 2.321 1.00 71.50 98 ALA A C 1
ATOM 750 O O . ALA A 1 98 ? 2.108 15.049 3.039 1.00 71.50 98 ALA A O 1
ATOM 751 N N . VAL A 1 99 ? 1.044 16.959 2.532 1.00 69.81 99 VAL A N 1
ATOM 752 C CA . VAL A 1 99 ? 1.546 17.713 3.683 1.00 69.81 99 VAL A CA 1
ATOM 753 C C . VAL A 1 99 ? 0.614 17.427 4.860 1.00 69.81 99 VAL A C 1
ATOM 755 O O . VAL A 1 99 ? -0.577 17.723 4.794 1.00 69.81 99 VAL A O 1
ATOM 758 N N . GLY A 1 100 ? 1.124 16.799 5.918 1.00 71.94 100 GLY A N 1
ATOM 759 C CA . GLY A 1 100 ? 0.357 16.496 7.128 1.00 71.94 100 GLY A CA 1
ATOM 760 C C . GLY A 1 100 ? 1.256 15.975 8.245 1.00 71.94 100 GLY A C 1
ATOM 761 O O . GLY A 1 100 ? 2.295 15.388 7.962 1.00 71.94 100 GLY A O 1
ATOM 762 N N . GLY A 1 101 ? 0.856 16.178 9.505 1.00 79.19 101 GLY A N 1
ATOM 763 C CA . GLY A 1 101 ? 1.668 15.830 10.685 1.00 79.19 101 GLY A CA 1
ATOM 764 C C . GLY A 1 101 ? 1.962 14.335 10.869 1.00 79.19 101 GLY A C 1
ATOM 765 O O . GLY A 1 101 ? 2.771 13.988 11.719 1.00 79.19 101 GLY A O 1
ATOM 766 N N . ILE A 1 102 ? 1.324 13.466 10.077 1.00 79.19 102 ILE A N 1
ATOM 767 C CA . ILE A 1 102 ? 1.542 12.011 10.083 1.00 79.19 102 ILE A CA 1
ATOM 768 C C . ILE A 1 102 ? 2.571 11.578 9.029 1.00 79.19 102 ILE A C 1
ATOM 770 O O . ILE A 1 102 ? 3.134 10.489 9.108 1.00 79.19 102 ILE A O 1
ATOM 774 N N . MET A 1 103 ? 2.844 12.411 8.023 1.00 81.06 103 MET A N 1
ATOM 775 C CA . MET A 1 103 ? 3.833 12.070 7.002 1.00 81.06 103 MET A CA 1
ATOM 776 C C . MET A 1 103 ? 5.246 12.404 7.490 1.00 81.06 103 MET A C 1
ATOM 778 O O . MET A 1 103 ? 5.424 13.380 8.223 1.00 81.06 103 MET A O 1
ATOM 782 N N . PRO A 1 104 ? 6.265 11.635 7.062 1.00 73.75 104 PRO A N 1
ATOM 783 C CA . PRO A 1 104 ? 7.653 11.983 7.317 1.00 73.75 104 PRO A CA 1
ATOM 784 C C . PRO A 1 104 ? 7.969 13.423 6.899 1.00 73.75 104 PRO A C 1
ATOM 786 O O . PRO A 1 104 ? 7.442 13.891 5.880 1.00 73.75 104 PRO A O 1
ATOM 789 N N . PRO A 1 105 ? 8.909 14.095 7.588 1.00 80.69 105 PRO A N 1
ATOM 790 C CA . PRO A 1 105 ? 9.538 15.268 7.010 1.00 80.69 105 PRO A CA 1
ATOM 791 C C . PRO A 1 105 ? 10.189 14.884 5.678 1.00 80.69 105 PRO A C 1
ATOM 793 O O . PRO A 1 105 ? 10.793 13.819 5.530 1.00 80.69 105 PRO A O 1
ATOM 796 N N . GLN A 1 106 ? 10.052 15.758 4.686 1.00 81.38 106 GLN A N 1
ATOM 797 C CA . GLN A 1 106 ? 10.625 15.509 3.371 1.00 81.38 106 GLN A CA 1
ATOM 798 C C . GLN A 1 106 ? 12.153 15.537 3.448 1.00 81.38 106 GLN A C 1
ATOM 800 O O . GLN A 1 106 ? 12.745 16.466 3.994 1.00 81.38 106 GLN A O 1
ATOM 805 N N . SER A 1 107 ? 12.790 14.524 2.863 1.00 83.50 107 SER A N 1
ATOM 806 C CA . SER A 1 107 ? 14.243 14.477 2.716 1.00 83.50 107 SER A CA 1
ATOM 807 C C . SER A 1 107 ? 14.683 15.478 1.633 1.00 83.50 107 SER A C 1
ATOM 809 O O . SER A 1 107 ? 14.262 15.332 0.481 1.00 83.50 107 SER A O 1
ATOM 811 N N . PRO A 1 108 ? 15.533 16.483 1.937 1.00 87.69 108 PRO A N 1
ATOM 812 C CA . PRO A 1 108 ? 15.963 17.460 0.935 1.00 87.69 108 PRO A CA 1
ATOM 813 C C . PRO A 1 108 ? 16.640 16.831 -0.299 1.00 87.69 108 PRO A C 1
ATOM 815 O O . PRO A 1 108 ? 16.317 17.239 -1.418 1.00 87.69 108 PRO A O 1
ATOM 818 N N . PRO A 1 109 ? 17.506 15.800 -0.161 1.00 87.88 109 PRO A N 1
ATOM 819 C CA . PRO A 1 109 ? 18.028 15.064 -1.313 1.00 87.88 109 PRO A CA 1
ATOM 820 C C . PRO A 1 109 ? 16.941 14.454 -2.205 1.00 87.88 109 PRO A C 1
ATOM 822 O O . PRO A 1 109 ? 17.064 14.479 -3.430 1.00 87.88 109 PRO A O 1
ATOM 825 N N . TRP A 1 110 ? 15.869 13.929 -1.607 1.00 80.62 110 TRP A N 1
ATOM 826 C CA . TRP A 1 110 ? 14.756 13.348 -2.353 1.00 80.62 110 TRP A CA 1
ATOM 827 C C . TRP A 1 110 ? 13.997 14.406 -3.154 1.00 80.62 110 TRP A C 1
ATOM 829 O O . TRP A 1 110 ? 13.764 14.215 -4.348 1.00 80.62 110 TRP A O 1
ATOM 839 N N . GLU A 1 111 ? 13.672 15.549 -2.547 1.00 86.56 111 GLU A N 1
ATOM 840 C CA . GLU A 1 111 ? 13.014 16.649 -3.264 1.00 86.56 111 GLU A CA 1
ATOM 841 C C . GLU A 1 111 ? 13.895 17.194 -4.399 1.00 86.56 111 GLU A C 1
ATOM 843 O O . GLU A 1 111 ? 13.408 17.429 -5.507 1.00 86.56 111 GLU A O 1
ATOM 848 N N . ALA A 1 112 ? 15.211 17.291 -4.186 1.00 90.00 112 ALA A N 1
ATOM 849 C CA . ALA A 1 112 ? 16.153 17.669 -5.237 1.00 90.00 112 ALA A CA 1
ATOM 850 C C . ALA A 1 112 ? 16.178 16.654 -6.396 1.00 90.00 112 ALA A C 1
ATOM 852 O O . ALA A 1 112 ? 16.180 17.048 -7.564 1.00 90.00 112 ALA A O 1
ATOM 853 N N . ALA A 1 113 ? 16.168 15.350 -6.103 1.00 85.56 113 ALA A N 1
ATOM 854 C CA . ALA A 1 113 ? 16.105 14.302 -7.123 1.00 85.56 113 ALA A CA 1
ATOM 855 C C . ALA A 1 113 ? 14.782 14.355 -7.906 1.00 85.56 113 ALA A C 1
ATOM 857 O O . ALA A 1 113 ? 14.769 14.340 -9.137 1.00 85.56 113 ALA A O 1
ATOM 858 N N . LYS A 1 114 ? 13.665 14.506 -7.198 1.00 84.81 114 LYS A N 1
ATOM 859 C CA . LYS A 1 114 ? 12.308 14.616 -7.745 1.00 84.81 114 LYS A CA 1
ATOM 860 C C . LYS A 1 114 ? 12.094 15.865 -8.605 1.00 84.81 114 LYS A C 1
ATOM 862 O O . LYS A 1 114 ? 11.306 15.831 -9.554 1.00 84.81 114 LYS A O 1
ATOM 867 N N . ALA A 1 115 ? 12.798 16.958 -8.313 1.00 88.38 115 ALA A N 1
ATOM 868 C CA . ALA A 1 115 ? 12.816 18.159 -9.149 1.00 88.38 115 ALA A CA 1
ATOM 869 C C . ALA A 1 115 ? 13.535 17.940 -10.494 1.00 88.38 115 ALA A C 1
ATOM 871 O O . ALA A 1 115 ? 13.230 18.624 -11.467 1.00 88.38 115 ALA A O 1
ATOM 872 N N . ARG A 1 116 ? 14.454 16.966 -10.575 1.00 91.31 116 ARG A N 1
ATOM 873 C CA . ARG A 1 116 ? 15.204 16.632 -11.800 1.00 91.31 116 ARG A CA 1
ATOM 874 C C . ARG A 1 116 ? 14.482 15.643 -12.717 1.00 91.31 116 ARG A C 1
ATOM 876 O O . ARG A 1 116 ? 14.902 15.455 -13.856 1.00 91.31 116 ARG A O 1
ATOM 883 N N . VAL A 1 117 ? 13.411 15.002 -12.249 1.00 86.31 117 VAL A N 1
ATOM 884 C CA . VAL A 1 117 ? 12.627 14.065 -13.063 1.00 86.31 117 VAL A CA 1
ATOM 885 C C . VAL A 1 117 ? 11.926 14.828 -14.188 1.00 86.31 117 VAL A C 1
ATOM 887 O O . VAL A 1 117 ? 11.120 15.722 -13.934 1.00 86.31 117 VAL A O 1
ATOM 890 N N . ASN A 1 118 ? 12.188 14.453 -15.444 1.00 88.19 118 ASN A N 1
ATOM 891 C CA . ASN A 1 118 ? 11.506 15.042 -16.594 1.00 88.19 118 ASN A CA 1
ATOM 892 C C . ASN A 1 118 ? 10.049 14.550 -16.676 1.00 88.19 118 ASN A C 1
ATOM 894 O O . ASN A 1 118 ? 9.761 13.493 -17.236 1.00 88.19 118 ASN A O 1
ATOM 898 N N . ARG A 1 119 ? 9.122 15.350 -16.141 1.00 85.25 119 ARG A N 1
ATOM 899 C CA . ARG A 1 119 ? 7.677 15.050 -16.105 1.00 85.25 119 ARG A CA 1
ATOM 900 C C . ARG A 1 119 ? 6.975 15.240 -17.452 1.00 85.25 119 ARG A C 1
ATOM 902 O O . ARG A 1 119 ? 5.836 14.811 -17.607 1.00 85.25 119 ARG A O 1
ATOM 909 N N . HIS A 1 120 ? 7.639 15.885 -18.408 1.00 85.38 120 HIS A N 1
ATOM 910 C CA . HIS A 1 120 ? 7.095 16.196 -19.732 1.00 85.38 120 HIS A CA 1
ATOM 911 C C . HIS A 1 120 ? 7.585 15.234 -20.815 1.00 85.38 120 HIS A C 1
ATOM 913 O O . HIS A 1 120 ? 7.124 15.305 -21.955 1.00 85.38 120 HIS A O 1
ATOM 919 N N . ALA A 1 121 ? 8.505 14.326 -20.476 1.00 84.12 121 ALA A N 1
ATOM 920 C CA . ALA A 1 121 ? 8.923 13.273 -21.381 1.00 84.12 121 ALA A CA 1
ATOM 921 C C . ALA A 1 121 ? 7.709 12.429 -21.788 1.00 84.12 121 ALA A C 1
ATOM 923 O O . ALA A 1 121 ? 6.889 12.030 -20.957 1.00 84.12 121 ALA A O 1
ATOM 924 N N . LYS A 1 122 ? 7.595 12.141 -23.087 1.00 80.88 122 LYS A N 1
ATOM 925 C CA . LYS A 1 122 ? 6.557 11.249 -23.591 1.00 80.88 122 LYS A CA 1
ATOM 926 C C . LYS A 1 122 ? 6.829 9.851 -23.040 1.00 80.88 122 LYS A C 1
ATOM 928 O O . LYS A 1 122 ? 7.794 9.203 -23.435 1.00 80.88 122 LYS A O 1
ATOM 933 N N . LEU A 1 123 ? 5.989 9.406 -22.110 1.00 72.44 123 LEU A N 1
ATOM 934 C CA . LEU A 1 123 ? 6.075 8.061 -21.558 1.00 72.44 123 LEU A CA 1
ATOM 935 C C . LEU A 1 123 ? 5.746 7.060 -22.668 1.00 72.44 123 LEU A C 1
ATOM 937 O O . LEU A 1 123 ? 4.612 6.992 -23.147 1.00 72.44 123 LEU A O 1
ATOM 941 N N . ASN A 1 124 ? 6.745 6.287 -23.084 1.00 71.38 124 ASN A N 1
ATOM 942 C CA . ASN A 1 124 ? 6.512 5.086 -23.869 1.00 71.38 124 ASN A CA 1
ATOM 943 C C . ASN A 1 124 ? 6.046 4.012 -22.888 1.00 71.38 124 ASN A C 1
ATOM 945 O O . ASN A 1 124 ? 6.851 3.454 -22.148 1.00 71.38 124 ASN A O 1
ATOM 949 N N . TYR A 1 125 ? 4.735 3.776 -22.833 1.00 64.44 125 TYR A N 1
ATOM 950 C CA . TYR A 1 125 ? 4.151 2.729 -22.000 1.00 64.44 125 TYR A CA 1
ATOM 951 C C . TYR A 1 125 ? 4.546 1.356 -22.558 1.00 64.44 125 TYR A C 1
ATOM 953 O O . TYR A 1 125 ? 3.815 0.769 -23.350 1.00 64.44 125 TYR A O 1
ATOM 961 N N . SER A 1 126 ? 5.728 0.866 -22.186 1.00 70.62 126 SER A N 1
ATOM 962 C CA . SER A 1 126 ? 6.149 -0.511 -22.463 1.00 70.62 126 SER A CA 1
ATOM 963 C C . SER A 1 126 ? 5.548 -1.505 -21.469 1.00 70.62 126 SER A C 1
ATOM 965 O O . SER A 1 126 ? 5.478 -2.694 -21.763 1.00 70.62 126 SER A O 1
ATOM 967 N N . VAL A 1 127 ? 5.095 -1.023 -20.306 1.00 73.25 127 VAL A N 1
ATOM 968 C CA . VAL A 1 127 ? 4.523 -1.853 -19.243 1.00 73.25 127 VAL A CA 1
ATOM 969 C C . VAL A 1 127 ? 3.017 -2.030 -19.472 1.00 73.25 127 VAL A C 1
ATOM 971 O O . VAL A 1 127 ? 2.303 -1.024 -19.578 1.00 73.25 127 VAL A O 1
ATOM 974 N N . PRO A 1 128 ? 2.510 -3.276 -19.530 1.00 76.62 128 PRO A N 1
ATOM 975 C CA . PRO A 1 128 ? 1.081 -3.549 -19.599 1.00 76.62 128 PRO A CA 1
ATOM 976 C C . PRO A 1 128 ? 0.321 -2.876 -18.456 1.00 76.62 128 PRO A C 1
ATOM 978 O O . PRO A 1 128 ? 0.782 -2.822 -17.317 1.00 76.62 128 PRO A O 1
ATOM 981 N N . LYS A 1 129 ? -0.885 -2.380 -18.745 1.00 75.69 129 LYS A N 1
ATOM 982 C CA . LYS A 1 129 ? -1.703 -1.683 -17.745 1.00 75.69 129 LYS A CA 1
ATOM 983 C C . LYS A 1 129 ? -2.075 -2.586 -16.566 1.00 75.69 129 LYS A C 1
ATOM 985 O O . LYS A 1 129 ? -2.172 -2.090 -15.451 1.00 75.69 129 LYS A O 1
ATOM 990 N N . GLU A 1 130 ? -2.266 -3.884 -16.796 1.00 74.31 130 GLU A N 1
ATOM 991 C CA . GLU A 1 130 ? -2.499 -4.859 -15.721 1.00 74.31 130 GLU A CA 1
ATOM 992 C C . GLU A 1 130 ? -1.321 -4.995 -14.749 1.00 74.31 130 GLU A C 1
ATOM 994 O O . GLU A 1 130 ? -1.535 -5.333 -13.592 1.00 74.31 130 GLU A O 1
ATOM 999 N N . SER A 1 131 ? -0.101 -4.675 -15.183 1.00 74.44 131 SER A N 1
ATOM 1000 C CA . SER A 1 131 ? 1.100 -4.656 -14.340 1.00 74.44 131 SER A CA 1
ATOM 1001 C C . SER A 1 131 ? 1.361 -3.275 -13.726 1.00 74.44 131 SER A C 1
ATOM 1003 O O . SER A 1 131 ? 2.229 -3.128 -12.868 1.00 74.44 131 SER A O 1
ATOM 1005 N N . ALA A 1 132 ? 0.612 -2.253 -14.152 1.00 76.56 132 ALA A N 1
ATOM 1006 C CA . ALA A 1 132 ? 0.718 -0.887 -13.664 1.00 76.56 132 ALA A CA 1
ATOM 1007 C C . ALA A 1 132 ? -0.305 -0.645 -12.542 1.00 76.56 132 ALA A C 1
ATOM 1009 O O . ALA A 1 132 ? -1.454 -0.262 -12.777 1.00 76.56 132 ALA A O 1
ATOM 1010 N N . GLY A 1 133 ? 0.123 -0.850 -11.300 1.00 85.31 133 GLY A N 1
ATOM 1011 C CA . GLY A 1 133 ? -0.691 -0.593 -10.118 1.00 85.31 133 GLY A CA 1
ATOM 1012 C C . GLY A 1 133 ? 0.140 -0.554 -8.844 1.00 85.31 133 GLY A C 1
ATOM 1013 O O . GLY A 1 133 ? 1.365 -0.638 -8.884 1.00 85.31 133 GLY A O 1
ATOM 1014 N N . LEU A 1 134 ? -0.551 -0.419 -7.718 1.00 87.88 134 LEU A N 1
ATOM 1015 C CA . LEU A 1 134 ? 0.055 -0.390 -6.397 1.00 87.88 134 LEU A CA 1
ATOM 1016 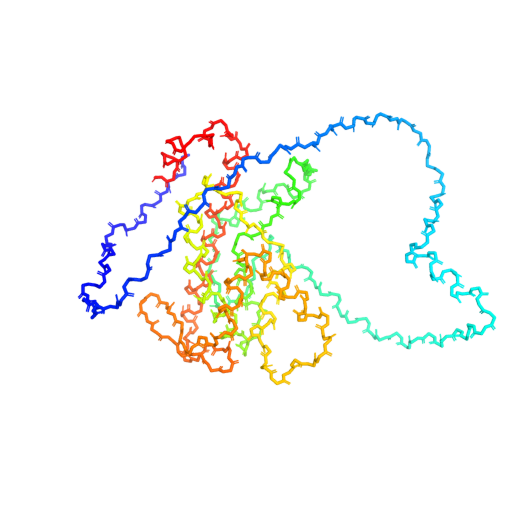C C . LEU A 1 134 ? -0.109 -1.756 -5.732 1.00 87.88 134 LEU A C 1
ATOM 1018 O O . LEU A 1 134 ? -1.231 -2.265 -5.628 1.00 87.88 134 LEU A O 1
ATOM 1022 N N . MET A 1 135 ? 1.005 -2.331 -5.283 1.00 89.94 135 MET A N 1
ATOM 1023 C CA . MET A 1 135 ? 1.013 -3.563 -4.488 1.00 89.94 135 MET A CA 1
ATOM 1024 C C . MET A 1 135 ? 0.456 -3.327 -3.082 1.00 89.94 135 MET A C 1
ATOM 1026 O O . MET A 1 135 ? -0.247 -4.176 -2.536 1.00 89.94 135 MET A O 1
ATOM 1030 N N . TYR A 1 136 ? 0.733 -2.150 -2.525 1.00 92.56 136 TYR A N 1
ATOM 1031 C CA . TYR A 1 136 ? 0.287 -1.721 -1.208 1.00 92.56 136 TYR A CA 1
ATOM 1032 C C . TYR A 1 136 ? -0.588 -0.475 -1.344 1.00 92.56 136 TYR A C 1
ATOM 1034 O O . TYR A 1 136 ? -0.519 0.229 -2.353 1.00 92.56 136 TYR A O 1
ATOM 1042 N N . PRO A 1 137 ? -1.455 -0.177 -0.370 1.00 91.56 137 PRO A N 1
ATOM 1043 C CA . PRO A 1 137 ? -2.229 1.049 -0.425 1.00 91.56 137 PRO A CA 1
ATOM 1044 C C . PRO A 1 137 ? -1.313 2.280 -0.377 1.00 91.56 137 PRO A C 1
ATOM 1046 O O . PRO A 1 137 ? -0.250 2.266 0.241 1.00 91.56 137 PRO A O 1
ATOM 1049 N N . ASP A 1 138 ? -1.740 3.356 -1.037 1.00 89.12 138 ASP A N 1
ATOM 1050 C CA . ASP A 1 138 ? -1.050 4.644 -0.971 1.00 89.12 138 ASP A CA 1
ATOM 1051 C C . ASP A 1 138 ? -1.075 5.179 0.482 1.00 89.12 138 ASP A C 1
ATOM 1053 O O . ASP A 1 138 ? -2.149 5.217 1.091 1.00 89.12 138 ASP A O 1
ATOM 1057 N N . PRO A 1 139 ? 0.057 5.617 1.055 1.00 88.62 139 PRO A N 1
ATOM 1058 C CA . PRO A 1 139 ? 0.132 6.166 2.415 1.00 88.62 139 PRO A CA 1
ATOM 1059 C C . PRO A 1 139 ? -0.800 7.362 2.658 1.00 88.62 139 PRO A C 1
ATOM 1061 O O . PRO A 1 139 ? -1.247 7.603 3.784 1.00 88.62 139 PRO A O 1
ATOM 1064 N N . SER A 1 140 ? -1.164 8.099 1.602 1.00 84.00 140 SER A N 1
ATOM 1065 C CA . SER A 1 140 ? -2.167 9.164 1.670 1.00 84.00 140 SER A CA 1
ATOM 1066 C C . SER A 1 140 ? -3.558 8.649 2.048 1.00 84.00 140 SER A C 1
ATOM 1068 O O . SER A 1 140 ? -4.377 9.438 2.512 1.00 84.00 140 SER A O 1
ATOM 1070 N N . TYR A 1 141 ? -3.837 7.345 1.945 1.00 81.69 141 TYR A N 1
ATOM 1071 C CA . TYR A 1 141 ? -5.048 6.771 2.525 1.00 81.69 141 TYR A CA 1
ATOM 1072 C C . TYR A 1 141 ? -5.033 6.778 4.048 1.00 81.69 141 TYR A C 1
ATOM 1074 O O . TYR A 1 141 ? -6.097 6.705 4.627 1.00 81.69 141 TYR A O 1
ATOM 1082 N N . ILE A 1 142 ? -3.900 6.896 4.730 1.00 83.44 142 ILE A N 1
ATOM 1083 C CA . ILE A 1 142 ? -3.902 7.087 6.188 1.00 83.44 142 ILE A CA 1
ATOM 1084 C C . ILE A 1 142 ? -3.852 8.583 6.507 1.00 83.44 142 ILE A C 1
ATOM 1086 O O . ILE A 1 142 ? -4.628 9.079 7.321 1.00 83.44 142 ILE A O 1
ATOM 1090 N N . ASN A 1 143 ? -2.994 9.335 5.813 1.00 77.19 143 ASN A N 1
ATOM 1091 C CA . ASN A 1 143 ? -2.785 10.752 6.115 1.00 77.19 143 ASN A CA 1
ATOM 1092 C C . ASN A 1 143 ? -3.903 11.677 5.596 1.00 77.19 143 ASN A C 1
ATOM 1094 O O . ASN A 1 143 ? -4.335 12.593 6.293 1.00 77.19 143 ASN A O 1
ATOM 1098 N N . GLY A 1 144 ? -4.361 11.448 4.366 1.00 69.06 144 GLY A N 1
ATOM 1099 C CA . GLY A 1 144 ? -5.266 12.327 3.622 1.00 69.06 144 GLY A CA 1
ATOM 1100 C C . GLY A 1 144 ? -6.752 12.114 3.904 1.00 69.06 144 GLY A C 1
ATOM 1101 O O . GLY A 1 144 ? -7.580 12.849 3.365 1.00 69.06 144 GLY A O 1
ATOM 1102 N N . ILE A 1 145 ? -7.120 11.132 4.734 1.00 74.31 145 ILE A N 1
ATOM 1103 C CA . ILE A 1 145 ? -8.501 11.004 5.202 1.00 74.31 145 ILE A CA 1
ATOM 1104 C C . ILE A 1 145 ? -8.690 11.837 6.475 1.00 74.31 145 ILE A C 1
ATOM 1106 O O . ILE A 1 145 ? -7.788 11.959 7.302 1.00 74.31 145 ILE A O 1
ATOM 1110 N N . GLN A 1 146 ? -9.900 12.379 6.641 1.00 79.31 146 GLN A N 1
ATOM 1111 C CA . GLN A 1 146 ? -10.376 12.940 7.903 1.00 79.31 146 GLN A CA 1
ATOM 1112 C C . GLN A 1 146 ? -9.967 12.060 9.102 1.00 79.31 146 GLN A C 1
ATOM 1114 O O . GLN A 1 146 ? -10.136 10.838 9.018 1.00 79.31 146 GLN A O 1
ATOM 1119 N N . PRO A 1 147 ? -9.506 12.660 10.218 1.00 80.62 147 PRO A N 1
ATOM 1120 C CA . PRO A 1 147 ? -9.041 11.933 11.401 1.00 80.62 147 PRO A CA 1
ATOM 1121 C C . PRO A 1 147 ? -9.989 10.822 11.868 1.00 80.62 147 PRO A C 1
ATOM 1123 O O . PRO A 1 147 ? -9.535 9.725 12.177 1.00 80.62 147 PRO A O 1
ATOM 1126 N N . ALA A 1 148 ? -11.303 11.062 11.800 1.00 80.44 148 ALA A N 1
ATOM 1127 C CA . ALA A 1 148 ? -12.344 10.105 12.184 1.00 80.44 148 ALA A CA 1
ATOM 1128 C C . ALA A 1 148 ? -12.300 8.764 11.423 1.00 80.44 148 ALA A C 1
ATOM 1130 O O . ALA A 1 148 ? -12.781 7.755 11.921 1.00 80.44 148 ALA A O 1
ATOM 1131 N N . ASN A 1 149 ? -11.711 8.730 10.227 1.00 85.44 149 ASN A N 1
ATOM 1132 C CA . ASN A 1 149 ? -11.650 7.532 9.386 1.00 85.44 149 ASN A CA 1
ATOM 1133 C C . ASN A 1 149 ? -10.270 6.854 9.397 1.00 85.44 149 ASN A C 1
ATOM 1135 O O . ASN A 1 149 ? -10.095 5.831 8.731 1.00 85.44 149 ASN A O 1
ATOM 1139 N N . ARG A 1 150 ? -9.278 7.420 10.102 1.00 89.56 150 ARG A N 1
ATOM 1140 C CA . ARG A 1 150 ? -7.919 6.855 10.155 1.00 89.56 150 ARG A CA 1
ATOM 1141 C C . ARG A 1 150 ? -7.910 5.482 10.809 1.00 89.56 150 ARG A C 1
ATOM 1143 O O . ARG A 1 150 ? -7.277 4.578 10.277 1.00 89.56 150 ARG A O 1
ATOM 1150 N N . GLY A 1 151 ? -8.685 5.307 11.880 1.00 91.56 151 GLY A N 1
ATOM 1151 C CA . GLY A 1 151 ? -8.828 4.018 12.559 1.00 91.56 151 GLY A CA 1
ATOM 1152 C C . GLY A 1 151 ? -9.357 2.923 11.635 1.00 91.56 151 GLY A C 1
ATOM 1153 O O . GLY A 1 151 ? -8.824 1.820 11.637 1.00 91.56 151 GLY A O 1
ATOM 1154 N N . ALA A 1 152 ? -10.337 3.229 10.781 1.00 89.38 152 ALA A N 1
ATOM 1155 C CA . ALA A 1 152 ? -10.857 2.270 9.803 1.00 89.38 152 ALA A CA 1
ATOM 1156 C C . ALA A 1 152 ? -9.831 1.936 8.708 1.00 89.38 152 ALA A C 1
ATOM 1158 O O . ALA A 1 152 ? -9.693 0.784 8.305 1.00 89.38 152 ALA A O 1
ATOM 1159 N N . ALA A 1 153 ? -9.072 2.931 8.237 1.00 89.94 153 ALA A N 1
ATOM 1160 C CA . ALA A 1 153 ? -8.000 2.693 7.272 1.00 89.94 153 ALA A CA 1
ATOM 1161 C C . ALA A 1 153 ? -6.863 1.847 7.872 1.00 89.94 153 ALA A C 1
ATOM 1163 O O . ALA A 1 153 ? -6.383 0.922 7.218 1.00 89.94 153 ALA A O 1
ATOM 1164 N N . ALA A 1 154 ? -6.466 2.113 9.118 1.00 92.88 154 ALA A N 1
ATOM 1165 C CA . ALA A 1 154 ? -5.472 1.306 9.817 1.00 92.88 154 ALA A CA 1
ATOM 1166 C C . ALA A 1 154 ? -5.974 -0.121 10.068 1.00 92.88 154 ALA A C 1
ATOM 1168 O O . ALA A 1 154 ? -5.246 -1.057 9.762 1.00 92.88 154 ALA A O 1
ATOM 1169 N N . ALA A 1 155 ? -7.220 -0.311 10.520 1.00 91.75 155 ALA A N 1
ATOM 1170 C CA . ALA A 1 155 ? -7.807 -1.644 10.713 1.00 91.75 155 ALA A CA 1
ATOM 1171 C C . ALA A 1 155 ? -7.782 -2.453 9.408 1.00 91.75 155 ALA A C 1
ATOM 1173 O O . ALA A 1 155 ? -7.319 -3.596 9.367 1.00 91.75 155 ALA A O 1
ATOM 1174 N N . ALA A 1 156 ? -8.215 -1.822 8.315 1.00 89.81 156 ALA A N 1
ATOM 1175 C CA . ALA A 1 156 ? -8.235 -2.429 6.994 1.00 89.81 156 ALA A CA 1
ATOM 1176 C C . ALA A 1 156 ? -6.839 -2.826 6.501 1.00 89.81 156 ALA A C 1
ATOM 1178 O O . ALA A 1 156 ? -6.687 -3.890 5.914 1.00 89.81 156 ALA A O 1
ATOM 1179 N N . TRP A 1 157 ? -5.823 -1.983 6.709 1.00 92.81 157 TRP A N 1
ATOM 1180 C CA . TRP A 1 157 ? -4.450 -2.306 6.317 1.00 92.81 157 TRP A CA 1
ATOM 1181 C C . TRP A 1 157 ? -3.845 -3.390 7.211 1.00 92.81 157 TRP A C 1
ATOM 1183 O O . TRP A 1 157 ? -3.323 -4.381 6.707 1.00 92.81 157 TRP A O 1
ATOM 1193 N N . LEU A 1 158 ? -3.934 -3.233 8.531 1.00 93.44 158 LEU A N 1
ATOM 1194 C CA . LEU A 1 158 ? -3.291 -4.133 9.486 1.00 93.44 158 LEU A CA 1
ATOM 1195 C C . LEU A 1 158 ? -3.874 -5.549 9.442 1.00 93.44 158 LEU A C 1
ATOM 1197 O O . LEU A 1 158 ? -3.120 -6.508 9.583 1.00 93.44 158 LEU A O 1
ATOM 1201 N N . SER A 1 159 ? -5.171 -5.698 9.154 1.00 89.88 159 SER A N 1
ATOM 1202 C CA . SER A 1 159 ? -5.801 -7.016 8.968 1.00 89.88 159 SER A CA 1
ATOM 1203 C C . SER A 1 159 ? -5.257 -7.794 7.763 1.00 89.88 159 SER A C 1
ATOM 1205 O O . SER A 1 159 ? -5.235 -9.021 7.780 1.00 89.88 159 SER A O 1
ATOM 1207 N N . ILE A 1 160 ? -4.777 -7.103 6.722 1.00 88.50 160 ILE A N 1
ATOM 1208 C CA . ILE A 1 160 ? -4.245 -7.730 5.498 1.00 88.50 160 ILE A CA 1
ATOM 1209 C C . ILE A 1 160 ? -2.718 -7.660 5.389 1.00 88.50 160 ILE A C 1
ATOM 1211 O O . ILE A 1 160 ? -2.143 -8.261 4.476 1.00 88.50 160 ILE A O 1
ATOM 1215 N N . ARG A 1 161 ? -2.060 -6.913 6.285 1.00 92.31 161 ARG A N 1
ATOM 1216 C CA . ARG A 1 161 ? -0.625 -6.605 6.238 1.00 92.31 161 ARG A CA 1
ATOM 1217 C C . ARG A 1 161 ? 0.215 -7.870 6.123 1.00 92.31 161 ARG A C 1
ATOM 1219 O O . ARG A 1 161 ? 1.040 -7.963 5.223 1.00 92.31 161 ARG A O 1
ATOM 1226 N N . GLY A 1 162 ? -0.031 -8.861 6.983 1.00 89.12 162 GLY A N 1
ATOM 1227 C CA . GLY A 1 162 ? 0.728 -10.117 6.994 1.00 89.12 162 GLY A CA 1
ATOM 1228 C C . GLY A 1 162 ? 0.666 -10.857 5.655 1.00 89.12 162 GLY A C 1
ATOM 1229 O O . GLY A 1 162 ? 1.701 -11.207 5.092 1.00 89.12 162 GLY A O 1
ATOM 1230 N N . ALA A 1 163 ? -0.537 -11.005 5.094 1.00 85.25 163 ALA A N 1
ATOM 1231 C CA . ALA A 1 163 ? -0.728 -11.653 3.799 1.00 85.25 163 ALA A CA 1
ATOM 1232 C C . ALA A 1 163 ? -0.031 -10.889 2.659 1.00 85.25 163 ALA A C 1
ATOM 1234 O O . ALA A 1 163 ? 0.595 -11.503 1.795 1.00 85.25 163 ALA A O 1
ATOM 1235 N N . ARG A 1 164 ? -0.097 -9.550 2.657 1.00 86.44 164 ARG A N 1
ATOM 1236 C CA . ARG A 1 164 ? 0.539 -8.716 1.625 1.00 86.44 164 ARG A CA 1
ATOM 1237 C C . ARG A 1 164 ? 2.060 -8.697 1.724 1.00 86.44 164 ARG A C 1
ATOM 1239 O O . ARG A 1 164 ? 2.718 -8.842 0.699 1.00 86.44 164 ARG A O 1
ATOM 1246 N N . CYS A 1 165 ? 2.619 -8.570 2.924 1.00 88.56 165 CYS A N 1
ATOM 1247 C CA . CYS A 1 165 ? 4.067 -8.624 3.119 1.00 88.56 165 CYS A CA 1
ATOM 1248 C C . CYS A 1 165 ? 4.625 -10.007 2.750 1.00 88.56 165 CYS A C 1
ATOM 1250 O O . CYS A 1 165 ? 5.661 -10.089 2.093 1.00 88.56 165 CYS A O 1
ATOM 1252 N N . GLY A 1 166 ? 3.903 -11.088 3.074 1.00 86.31 166 GLY A N 1
ATOM 1253 C CA . GLY A 1 166 ? 4.283 -12.450 2.686 1.00 86.31 166 GLY A CA 1
ATOM 1254 C C . GLY A 1 166 ? 4.369 -12.652 1.168 1.00 86.31 166 GLY A C 1
ATOM 1255 O O . GLY A 1 166 ? 5.261 -13.347 0.698 1.00 86.31 166 GLY A O 1
ATOM 1256 N N . GLN A 1 167 ? 3.513 -11.992 0.376 1.00 81.88 167 GLN A N 1
ATOM 1257 C CA . GLN A 1 167 ? 3.584 -12.066 -1.092 1.00 81.88 167 GLN A CA 1
ATOM 1258 C C . GLN A 1 167 ? 4.901 -11.507 -1.652 1.00 81.88 167 GLN A C 1
ATOM 1260 O O . GLN A 1 167 ? 5.392 -12.005 -2.660 1.00 81.88 167 GLN A O 1
ATOM 1265 N N . MET A 1 168 ? 5.494 -10.499 -1.005 1.00 81.25 168 MET A N 1
ATOM 1266 C CA . MET A 1 168 ? 6.771 -9.921 -1.441 1.00 81.25 168 MET A CA 1
ATOM 1267 C C . MET A 1 168 ? 7.965 -10.835 -1.155 1.00 81.25 168 MET A C 1
ATOM 1269 O O . MET A 1 168 ? 8.956 -10.755 -1.870 1.00 81.25 168 MET A O 1
ATOM 1273 N N . ALA A 1 169 ? 7.856 -11.720 -0.160 1.00 79.75 169 ALA A N 1
ATOM 1274 C CA . ALA A 1 169 ? 8.890 -12.706 0.151 1.00 79.75 169 ALA A CA 1
ATOM 1275 C C . ALA A 1 169 ? 8.966 -13.850 -0.878 1.00 79.75 169 ALA A C 1
ATOM 1277 O O . ALA A 1 169 ? 9.956 -14.570 -0.913 1.00 79.75 169 ALA A O 1
ATOM 1278 N N . TYR A 1 170 ? 7.944 -14.014 -1.728 1.00 77.50 170 TYR A N 1
ATOM 1279 C CA . TYR A 1 170 ? 7.895 -15.067 -2.748 1.00 77.50 170 TYR A CA 1
ATOM 1280 C C . TYR A 1 170 ? 7.532 -14.507 -4.125 1.00 77.50 170 TYR A C 1
ATOM 1282 O O . TYR A 1 170 ? 6.507 -14.885 -4.709 1.00 77.50 170 TYR A O 1
ATOM 1290 N N . PRO A 1 171 ? 8.351 -13.602 -4.678 1.00 68.31 171 PRO A N 1
ATOM 1291 C CA . PRO A 1 171 ? 7.949 -12.822 -5.836 1.00 68.31 171 PRO A CA 1
ATOM 1292 C C . PRO A 1 171 ? 7.962 -13.648 -7.138 1.00 68.31 171 PRO A C 1
ATOM 1294 O O . PRO A 1 171 ? 7.517 -13.153 -8.177 1.00 68.31 171 PRO A O 1
ATOM 1297 N N . ASP A 1 172 ? 8.453 -14.890 -7.102 1.00 65.94 172 ASP A N 1
ATOM 1298 C CA . ASP A 1 172 ? 8.598 -15.777 -8.267 1.00 65.94 172 ASP A CA 1
ATOM 1299 C C . ASP A 1 172 ? 7.414 -16.722 -8.471 1.00 65.94 172 ASP A C 1
ATOM 1301 O O . ASP A 1 172 ? 7.235 -17.265 -9.559 1.00 65.94 172 ASP A O 1
ATOM 1305 N N . LEU A 1 173 ? 6.590 -16.929 -7.438 1.00 59.78 173 LEU A N 1
ATOM 1306 C CA . LEU A 1 173 ? 5.474 -17.874 -7.515 1.00 59.78 173 LEU A CA 1
ATOM 1307 C C . LEU A 1 173 ? 4.256 -17.287 -8.239 1.00 59.78 173 LEU A C 1
ATOM 1309 O O . LEU A 1 173 ? 3.438 -18.041 -8.761 1.00 59.78 173 LEU A O 1
ATOM 1313 N N . TYR A 1 174 ? 4.136 -15.957 -8.300 1.00 58.03 174 TYR A N 1
ATOM 1314 C CA . TYR A 1 174 ? 2.976 -15.279 -8.875 1.00 58.03 174 TYR A CA 1
ATOM 1315 C C . TYR A 1 174 ? 3.360 -13.932 -9.494 1.00 58.03 174 TYR A C 1
ATOM 1317 O O . TYR A 1 174 ? 4.217 -13.211 -8.985 1.00 58.03 174 TYR A O 1
ATOM 1325 N N . THR A 1 175 ? 2.662 -13.531 -10.562 1.00 66.88 175 THR A N 1
ATOM 1326 C CA . THR A 1 175 ? 2.610 -12.114 -10.942 1.00 66.88 175 THR A CA 1
ATOM 1327 C C . THR A 1 175 ? 2.074 -11.334 -9.749 1.00 66.88 175 THR A C 1
ATOM 1329 O O . THR A 1 175 ? 0.928 -11.551 -9.350 1.00 66.88 175 THR A O 1
ATOM 1332 N N . MET A 1 176 ? 2.909 -10.467 -9.170 1.00 71.50 176 MET A N 1
ATOM 1333 C CA . MET A 1 176 ? 2.569 -9.706 -7.968 1.00 71.50 176 MET A CA 1
ATOM 1334 C C . MET A 1 176 ? 1.216 -9.004 -8.159 1.00 71.50 176 MET A C 1
ATOM 1336 O O . MET A 1 176 ? 1.078 -8.214 -9.100 1.00 71.50 176 MET A O 1
ATOM 1340 N N . PRO A 1 177 ? 0.200 -9.301 -7.326 1.00 77.44 177 PRO A N 1
ATOM 1341 C CA . PRO A 1 177 ? -1.147 -8.797 -7.542 1.00 77.44 177 PRO A CA 1
ATOM 1342 C C . PRO A 1 177 ? -1.211 -7.306 -7.213 1.00 77.44 177 PRO A C 1
ATOM 1344 O O . PRO A 1 177 ? -1.434 -6.906 -6.066 1.00 77.44 177 PRO A O 1
ATOM 1347 N N . VAL A 1 178 ? -1.028 -6.483 -8.245 1.00 85.00 178 VAL A N 1
ATOM 1348 C CA . VAL A 1 178 ? -1.185 -5.032 -8.172 1.00 85.00 178 VAL A CA 1
ATOM 1349 C C . VAL A 1 178 ? -2.646 -4.629 -8.287 1.00 85.00 178 VAL A C 1
ATOM 1351 O O . VAL A 1 178 ? -3.440 -5.237 -9.005 1.00 85.00 178 VAL A O 1
ATOM 1354 N N . ALA A 1 179 ? -3.002 -3.549 -7.601 1.00 86.12 179 ALA A N 1
ATOM 1355 C CA . ALA A 1 179 ? -4.336 -2.982 -7.650 1.00 86.12 179 ALA A CA 1
ATOM 1356 C C . ALA A 1 179 ? -4.299 -1.511 -8.059 1.00 86.12 179 ALA A C 1
ATOM 1358 O O . ALA A 1 179 ? -3.377 -0.759 -7.744 1.00 86.12 179 ALA A O 1
ATOM 1359 N N . SER A 1 180 ? -5.337 -1.07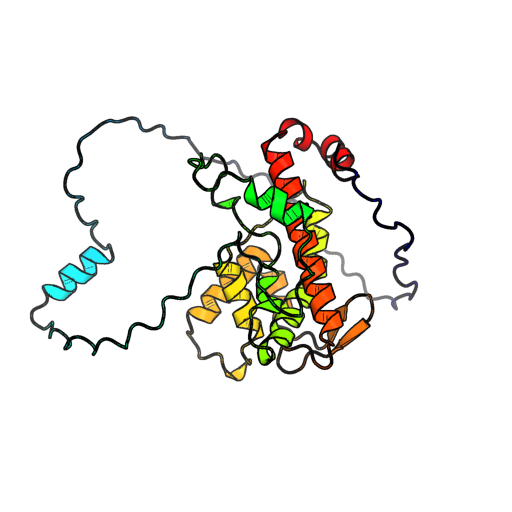5 -8.770 1.00 85.88 180 SER A N 1
ATOM 1360 C CA . SER A 1 180 ? -5.484 0.342 -9.096 1.00 85.88 180 SER A CA 1
ATOM 1361 C C . SER A 1 180 ? -5.803 1.158 -7.837 1.00 85.88 180 SER A C 1
ATOM 1363 O O . SER A 1 180 ? -6.415 0.655 -6.893 1.00 85.88 180 SER A O 1
ATOM 1365 N N . SER A 1 181 ? -5.505 2.458 -7.843 1.00 84.25 181 SER A N 1
ATOM 1366 C CA . SER A 1 181 ? -5.906 3.358 -6.750 1.00 84.25 181 SER A CA 1
ATOM 1367 C C . SER A 1 181 ? -7.426 3.359 -6.519 1.00 84.25 181 SER A C 1
ATOM 1369 O O . SER A 1 181 ? -7.896 3.540 -5.402 1.00 84.25 181 SER A O 1
ATOM 1371 N N . THR A 1 182 ? -8.230 3.135 -7.561 1.00 84.06 182 THR A N 1
ATOM 1372 C CA . THR A 1 182 ? -9.690 2.999 -7.429 1.00 84.06 182 THR A CA 1
ATOM 1373 C C . THR A 1 182 ? -10.073 1.720 -6.687 1.00 84.06 182 THR A C 1
ATOM 1375 O O . THR A 1 182 ? -10.910 1.769 -5.792 1.00 84.06 182 THR A O 1
ATOM 1378 N N . THR A 1 183 ? -9.416 0.604 -6.997 1.00 85.50 183 THR A N 1
ATOM 1379 C CA . THR A 1 183 ? -9.596 -0.688 -6.318 1.00 85.50 183 THR A CA 1
ATOM 1380 C C . THR A 1 183 ? -9.291 -0.566 -4.820 1.00 85.50 183 THR A C 1
ATOM 1382 O O . THR A 1 183 ? -10.113 -0.967 -3.997 1.00 85.50 183 THR A O 1
ATOM 1385 N N . TRP A 1 184 ? -8.175 0.079 -4.461 1.00 87.75 184 TRP A N 1
ATOM 1386 C CA . TRP A 1 184 ? -7.821 0.357 -3.064 1.00 87.75 184 TRP A CA 1
ATOM 1387 C C . TRP A 1 184 ? -8.853 1.238 -2.353 1.00 87.75 184 TRP A C 1
ATOM 1389 O O . TRP A 1 184 ? -9.265 0.922 -1.239 1.00 87.75 184 TRP A O 1
ATOM 1399 N N . ARG A 1 185 ? -9.335 2.308 -3.000 1.00 84.50 185 ARG A N 1
ATOM 1400 C CA . ARG A 1 185 ? -10.398 3.162 -2.434 1.00 84.50 185 ARG A CA 1
ATOM 1401 C C . ARG A 1 185 ? -11.662 2.386 -2.120 1.00 84.50 185 ARG A C 1
ATOM 1403 O O . ARG A 1 185 ? -12.231 2.579 -1.050 1.00 84.50 185 ARG A O 1
ATOM 1410 N N . HIS A 1 186 ? -12.095 1.532 -3.043 1.00 84.44 186 HIS A N 1
ATOM 1411 C CA . HIS A 1 186 ? -13.268 0.699 -2.827 1.00 84.44 186 HIS A CA 1
ATOM 1412 C C . HIS A 1 186 ? -13.052 -0.260 -1.655 1.00 84.44 186 HIS A C 1
ATOM 1414 O O . HIS A 1 186 ? -13.906 -0.326 -0.778 1.00 84.44 186 HIS A O 1
ATOM 1420 N N . PHE A 1 187 ? -11.890 -0.914 -1.577 1.00 84.62 187 PHE A N 1
A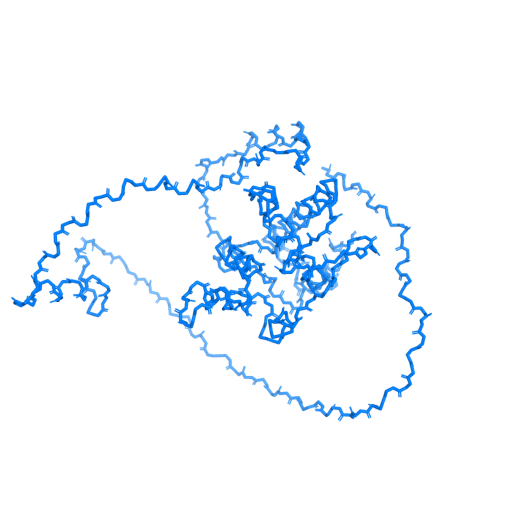TOM 1421 C CA . PHE A 1 187 ? -11.550 -1.777 -0.446 1.00 84.62 187 PHE A CA 1
ATOM 1422 C C . PHE A 1 187 ? -11.634 -1.041 0.900 1.00 84.62 187 PHE A C 1
ATOM 1424 O O . PHE A 1 187 ? -12.365 -1.480 1.781 1.00 84.62 187 PHE A O 1
ATOM 1431 N N . PHE A 1 188 ? -10.991 0.121 1.049 1.00 83.88 188 PHE A N 1
ATOM 1432 C CA . PHE A 1 188 ? -11.087 0.899 2.293 1.00 83.88 188 PHE A CA 1
ATOM 1433 C C . PHE A 1 188 ? -12.497 1.412 2.591 1.00 83.88 188 PHE A C 1
ATOM 1435 O O . PHE A 1 188 ? -12.836 1.619 3.753 1.00 83.88 188 PHE A O 1
ATOM 1442 N N . ALA A 1 189 ? -13.324 1.644 1.570 1.00 80.75 189 ALA A N 1
ATOM 1443 C CA . ALA A 1 189 ? -14.704 2.067 1.774 1.00 80.75 189 ALA A CA 1
ATOM 1444 C C . ALA A 1 189 ? -15.566 0.974 2.427 1.00 80.75 189 ALA A C 1
ATOM 1446 O O . ALA A 1 189 ? -16.508 1.324 3.134 1.00 80.75 189 ALA A O 1
ATOM 1447 N N . LEU A 1 190 ? -15.240 -0.316 2.245 1.00 78.06 190 LEU A N 1
ATOM 1448 C CA . LEU A 1 190 ? -15.921 -1.409 2.958 1.00 78.06 190 LEU A CA 1
ATOM 1449 C C . LEU A 1 190 ? -15.722 -1.298 4.464 1.00 78.06 190 LEU A C 1
ATOM 1451 O O . LEU A 1 190 ? -16.682 -1.402 5.212 1.00 78.06 190 LEU A O 1
ATOM 1455 N N . TRP A 1 191 ? -14.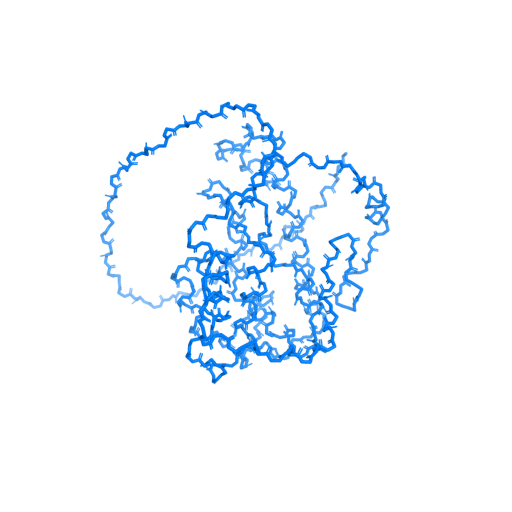490 -1.024 4.885 1.00 76.06 191 TRP A N 1
ATOM 1456 C CA . TRP A 1 191 ? -14.106 -0.965 6.294 1.00 76.06 191 TRP A CA 1
ATOM 1457 C C . TRP A 1 191 ? -14.621 0.269 7.033 1.00 76.06 191 TRP A C 1
ATOM 1459 O O . TRP A 1 191 ? -14.659 0.283 8.255 1.00 76.06 191 TRP A O 1
ATOM 1469 N N . ARG A 1 192 ? -15.029 1.316 6.308 1.00 75.69 192 ARG A N 1
ATOM 1470 C CA . ARG A 1 192 ? -15.620 2.522 6.913 1.00 75.69 192 ARG A CA 1
ATOM 1471 C C . ARG A 1 192 ? -17.119 2.413 7.155 1.00 75.69 192 ARG A C 1
ATOM 1473 O O . ARG A 1 192 ? -17.679 3.287 7.807 1.00 75.69 192 ARG A O 1
ATOM 1480 N N . ARG A 1 193 ? -17.787 1.431 6.554 1.00 70.38 193 ARG A N 1
ATOM 1481 C CA . ARG A 1 193 ? -19.242 1.300 6.618 1.00 70.38 193 ARG A CA 1
ATOM 1482 C C . ARG A 1 193 ? -19.613 0.321 7.710 1.00 70.38 193 ARG A C 1
ATOM 1484 O O . ARG A 1 193 ? -19.035 -0.762 7.786 1.00 70.38 193 ARG A O 1
ATOM 1491 N N . LYS A 1 194 ? -20.603 0.680 8.525 1.00 66.06 194 LYS A N 1
ATOM 1492 C CA . LYS A 1 194 ? -21.153 -0.272 9.483 1.00 66.06 194 LYS A CA 1
ATOM 1493 C C . LYS A 1 194 ? -21.930 -1.348 8.723 1.00 66.06 194 LYS A C 1
ATOM 1495 O O . LYS A 1 194 ? -22.515 -1.044 7.681 1.00 66.06 194 LYS A O 1
ATOM 1500 N N . PRO A 1 195 ? -22.016 -2.582 9.248 1.00 61.59 195 PRO A N 1
ATOM 1501 C CA . PRO A 1 195 ? -22.853 -3.629 8.665 1.00 61.59 195 PRO A CA 1
ATOM 1502 C C . PRO A 1 195 ? -24.304 -3.184 8.409 1.00 61.59 195 PRO A C 1
ATOM 1504 O O . PRO A 1 195 ? -24.915 -3.593 7.426 1.00 61.59 195 PRO A O 1
ATOM 1507 N N . SER A 1 196 ? -24.829 -2.294 9.256 1.00 61.28 196 SER A N 1
ATOM 1508 C CA . SER A 1 196 ? -26.164 -1.693 9.138 1.00 61.28 196 SER A CA 1
ATOM 1509 C C . SER A 1 196 ? -26.332 -0.729 7.961 1.00 61.28 196 SER A C 1
ATOM 1511 O O . SER A 1 196 ? -27.459 -0.481 7.541 1.00 61.28 196 SER A O 1
ATOM 1513 N N . ASP A 1 197 ? -25.238 -0.179 7.430 1.00 64.31 197 ASP A N 1
ATOM 1514 C CA . ASP A 1 197 ? -25.270 0.851 6.384 1.00 64.31 197 ASP A CA 1
ATOM 1515 C C . ASP A 1 197 ? -25.359 0.243 4.975 1.00 64.31 197 ASP A C 1
ATOM 1517 O O . ASP A 1 197 ? -25.506 0.957 3.978 1.00 64.31 197 ASP A O 1
ATOM 1521 N N . PHE A 1 198 ? -25.253 -1.084 4.866 1.00 63.19 198 PHE A N 1
ATOM 1522 C CA . PHE A 1 198 ? -25.337 -1.793 3.600 1.00 63.19 198 PHE A CA 1
ATOM 1523 C C . PHE A 1 198 ? -26.802 -2.005 3.199 1.00 63.19 198 PHE A C 1
ATOM 1525 O O . PHE A 1 198 ? -27.436 -2.990 3.570 1.00 63.19 198 PHE A O 1
ATOM 1532 N N . LEU A 1 199 ? -27.342 -1.094 2.387 1.00 61.91 199 LEU A N 1
ATOM 1533 C CA . LEU A 1 199 ? -28.589 -1.360 1.667 1.00 61.91 199 LEU A CA 1
ATOM 1534 C C . LEU A 1 199 ? -28.348 -2.436 0.596 1.00 61.91 199 LEU A C 1
ATOM 1536 O O . LEU A 1 199 ? -27.355 -2.391 -0.137 1.00 61.91 199 LEU A O 1
ATOM 1540 N N . ALA A 1 200 ? -29.272 -3.393 0.483 1.00 55.38 200 ALA A N 1
ATOM 1541 C CA . ALA A 1 200 ? -29.224 -4.420 -0.554 1.00 55.38 200 ALA A CA 1
ATOM 1542 C C . ALA A 1 200 ? -29.188 -3.773 -1.954 1.00 55.38 200 ALA A C 1
ATOM 1544 O O . ALA A 1 200 ? -30.068 -2.986 -2.302 1.00 55.38 200 ALA A O 1
ATOM 1545 N N . GLY A 1 201 ? -28.167 -4.102 -2.753 1.00 59.06 201 GLY A N 1
ATOM 1546 C CA . GLY A 1 201 ? -27.984 -3.570 -4.110 1.00 59.06 201 GLY A CA 1
ATOM 1547 C C . GLY A 1 201 ? -27.132 -2.298 -4.222 1.00 59.06 201 GLY A C 1
ATOM 1548 O O . GLY A 1 201 ? -27.133 -1.665 -5.282 1.00 59.06 201 GLY A O 1
ATOM 1549 N N . ASP A 1 202 ? -26.398 -1.900 -3.175 1.00 70.62 202 ASP A N 1
ATOM 1550 C CA . ASP A 1 202 ? -25.414 -0.821 -3.304 1.00 70.62 202 ASP A CA 1
ATOM 1551 C C . ASP A 1 202 ? -24.234 -1.260 -4.191 1.00 70.62 202 ASP A C 1
ATOM 1553 O O . ASP A 1 202 ? -23.298 -1.934 -3.756 1.00 70.62 202 ASP A O 1
ATOM 1557 N N . GLN A 1 203 ? -24.256 -0.795 -5.442 1.00 69.88 203 GLN A N 1
ATOM 1558 C CA . GLN A 1 203 ? -23.216 -1.027 -6.450 1.00 69.88 203 GLN A CA 1
ATOM 1559 C C . GLN A 1 203 ? -21.803 -0.674 -5.953 1.00 69.88 203 GLN A C 1
ATOM 1561 O O . GLN A 1 203 ? -20.821 -1.236 -6.442 1.00 69.88 203 GLN A O 1
ATOM 1566 N N . SER A 1 204 ? -21.672 0.243 -4.987 1.00 71.25 204 SER A N 1
ATOM 1567 C CA . SER A 1 204 ? -20.384 0.594 -4.382 1.00 71.25 204 SER A CA 1
ATOM 1568 C C . SER A 1 204 ? -19.810 -0.539 -3.527 1.00 71.25 204 SER A C 1
ATOM 1570 O O . SER A 1 204 ? -18.593 -0.724 -3.497 1.00 71.25 204 SER A O 1
ATOM 1572 N N . VAL A 1 205 ? -20.666 -1.294 -2.835 1.00 73.06 205 VAL A N 1
ATOM 1573 C CA . VAL A 1 205 ? -20.275 -2.443 -2.001 1.00 73.06 205 VAL A CA 1
ATOM 1574 C C . VAL A 1 205 ? -19.878 -3.605 -2.891 1.00 73.06 205 VAL A C 1
ATOM 1576 O O . VAL A 1 205 ? -18.813 -4.181 -2.694 1.00 73.06 205 VAL A O 1
ATOM 1579 N N . ASP A 1 206 ? -20.675 -3.895 -3.918 1.00 80.06 206 ASP A N 1
ATOM 1580 C CA . ASP A 1 206 ? -20.384 -4.971 -4.867 1.00 80.06 206 ASP A CA 1
ATOM 1581 C C . ASP A 1 206 ? -19.057 -4.732 -5.591 1.00 80.06 206 ASP A C 1
ATOM 1583 O O . ASP A 1 206 ? -18.221 -5.634 -5.681 1.00 80.06 206 ASP A O 1
ATOM 1587 N N . ALA A 1 207 ? -18.810 -3.494 -6.036 1.00 77.75 207 ALA A N 1
ATOM 1588 C CA . ALA A 1 207 ? -17.538 -3.106 -6.642 1.00 77.75 207 ALA A CA 1
ATOM 1589 C C . ALA A 1 207 ? -16.358 -3.286 -5.677 1.00 77.75 207 ALA A C 1
ATOM 1591 O O . ALA A 1 207 ? -15.272 -3.697 -6.088 1.00 77.75 207 ALA A O 1
ATOM 1592 N N . ALA A 1 208 ? -16.562 -3.008 -4.391 1.00 74.94 208 ALA A N 1
ATOM 1593 C CA . ALA A 1 208 ? -15.528 -3.155 -3.385 1.00 74.94 208 ALA A CA 1
ATOM 1594 C C . ALA A 1 208 ? -15.263 -4.605 -2.978 1.00 74.94 208 ALA A C 1
ATOM 1596 O O . ALA A 1 208 ? -14.105 -4.991 -2.825 1.00 74.94 208 ALA A O 1
ATOM 1597 N N . VAL A 1 209 ? -16.302 -5.429 -2.860 1.00 80.56 209 VAL A N 1
ATOM 1598 C CA . VAL A 1 209 ? -16.158 -6.871 -2.629 1.00 80.56 209 VAL A CA 1
ATOM 1599 C C . VAL A 1 209 ? -15.480 -7.518 -3.835 1.00 80.56 209 VAL A C 1
ATOM 1601 O O . VAL A 1 209 ? -14.571 -8.325 -3.662 1.00 80.56 209 VAL A O 1
ATOM 1604 N N . ALA A 1 210 ? -15.850 -7.133 -5.059 1.00 82.94 210 ALA A N 1
ATOM 1605 C CA . ALA A 1 210 ? -15.175 -7.587 -6.273 1.00 82.94 210 ALA A CA 1
ATOM 1606 C C . ALA A 1 210 ? -13.697 -7.161 -6.304 1.00 82.94 210 ALA A C 1
ATOM 1608 O O . ALA A 1 210 ? -12.829 -7.976 -6.615 1.00 82.94 210 ALA A O 1
ATOM 1609 N N . ALA A 1 211 ? -13.394 -5.916 -5.923 1.00 79.00 211 ALA A N 1
ATOM 1610 C CA . ALA A 1 211 ? -12.029 -5.415 -5.779 1.00 79.00 211 ALA A CA 1
ATOM 1611 C C . ALA A 1 211 ? -11.220 -6.231 -4.761 1.00 79.00 211 ALA A C 1
ATOM 1613 O O . ALA A 1 211 ? -10.110 -6.662 -5.065 1.00 79.00 211 ALA A O 1
ATOM 1614 N N . ALA A 1 212 ? -11.786 -6.485 -3.579 1.00 78.75 212 ALA A N 1
ATOM 1615 C CA . ALA A 1 212 ? -11.157 -7.302 -2.550 1.00 78.75 212 ALA A CA 1
ATOM 1616 C C . ALA A 1 212 ? -10.903 -8.730 -3.060 1.00 78.75 212 ALA A C 1
ATOM 1618 O O . ALA A 1 212 ? -9.793 -9.237 -2.939 1.00 78.75 212 ALA A O 1
ATOM 1619 N N . ARG A 1 213 ? -11.888 -9.353 -3.722 1.00 84.00 213 ARG A N 1
ATOM 1620 C CA . ARG A 1 213 ? -11.753 -10.717 -4.269 1.00 84.00 213 ARG A CA 1
ATOM 1621 C C . ARG A 1 213 ? -10.672 -10.793 -5.337 1.00 84.00 213 ARG A C 1
ATOM 1623 O O . ARG A 1 213 ? -9.922 -11.758 -5.373 1.00 84.00 213 ARG A O 1
ATOM 1630 N N . SER A 1 214 ? -10.558 -9.759 -6.166 1.00 79.94 214 SER A N 1
ATOM 1631 C CA . SER A 1 214 ? -9.491 -9.652 -7.162 1.00 79.94 214 SER A CA 1
ATOM 1632 C C . SER A 1 214 ? -8.100 -9.506 -6.539 1.00 79.94 214 SER A C 1
ATOM 1634 O O . SER A 1 214 ? -7.125 -9.894 -7.170 1.00 79.94 214 SER A O 1
ATOM 1636 N N . MET A 1 215 ? -7.991 -8.914 -5.347 1.00 78.81 215 MET A N 1
ATOM 1637 C CA . MET A 1 215 ? -6.714 -8.673 -4.664 1.00 78.81 215 MET A CA 1
ATOM 1638 C C . MET A 1 215 ? -6.267 -9.843 -3.788 1.00 78.81 215 MET A C 1
ATOM 1640 O O . MET A 1 215 ? -5.073 -10.103 -3.667 1.00 78.81 215 MET A O 1
ATOM 1644 N N . PHE A 1 216 ? -7.227 -10.510 -3.153 1.00 77.12 216 PHE A N 1
ATOM 1645 C CA . PHE A 1 216 ? -6.995 -11.418 -2.031 1.00 77.12 216 PHE A CA 1
ATOM 1646 C C . PHE A 1 216 ? -7.522 -12.835 -2.274 1.00 77.12 216 PHE A C 1
ATOM 1648 O O . PHE A 1 216 ? -7.258 -13.732 -1.480 1.00 77.12 216 PHE A O 1
ATOM 1655 N N . GLY A 1 217 ? -8.270 -13.046 -3.357 1.00 83.44 217 GLY A N 1
ATOM 1656 C CA . GLY A 1 217 ? -9.026 -14.270 -3.586 1.00 83.44 217 GLY A CA 1
ATOM 1657 C C . GLY A 1 217 ? -10.347 -14.305 -2.802 1.00 83.44 217 GLY A C 1
ATOM 1658 O O . GLY A 1 217 ? -10.552 -13.532 -1.863 1.00 83.44 217 GLY A O 1
ATOM 1659 N N . PRO A 1 218 ? -11.288 -15.178 -3.198 1.00 82.25 218 PRO A N 1
ATOM 1660 C CA . PRO A 1 218 ? -12.597 -15.283 -2.557 1.00 82.25 218 PRO A CA 1
ATOM 1661 C C . PRO A 1 218 ? -12.507 -15.742 -1.100 1.00 82.25 218 PRO A C 1
ATOM 1663 O O . PRO A 1 218 ? -13.203 -15.175 -0.261 1.00 82.25 218 PRO A O 1
ATOM 1666 N N . GLU A 1 219 ? -11.616 -16.686 -0.790 1.00 80.94 219 GLU A N 1
ATOM 1667 C CA . GLU A 1 219 ? -11.527 -17.261 0.556 1.00 80.94 219 GLU A CA 1
ATOM 1668 C C . GLU A 1 219 ? -11.064 -16.250 1.592 1.00 80.94 219 GLU A C 1
ATOM 1670 O O . GLU A 1 219 ? -11.689 -16.102 2.640 1.00 80.94 219 GLU A O 1
ATOM 1675 N N . MET A 1 220 ? -10.034 -15.464 1.270 1.00 75.56 220 MET A N 1
ATOM 1676 C CA . MET A 1 220 ? -9.551 -14.455 2.204 1.00 75.56 220 MET A CA 1
ATOM 1677 C C . MET A 1 220 ? -10.579 -13.339 2.409 1.00 75.56 220 MET A C 1
ATOM 1679 O O . MET A 1 220 ? -10.732 -12.858 3.523 1.00 75.56 220 MET A O 1
ATOM 1683 N N . VAL A 1 221 ? -11.354 -12.974 1.383 1.00 78.06 221 VAL A N 1
ATOM 1684 C CA . VAL A 1 221 ? -12.450 -12.000 1.535 1.00 78.06 221 VAL A CA 1
ATOM 1685 C C . VAL A 1 221 ? -13.596 -12.537 2.387 1.00 78.06 221 VAL A C 1
ATOM 1687 O O . VAL A 1 221 ? -14.198 -11.764 3.128 1.00 78.06 221 VAL A O 1
ATOM 1690 N N . ASN A 1 222 ? -13.910 -13.829 2.286 1.00 75.38 222 ASN A N 1
ATOM 1691 C CA . ASN A 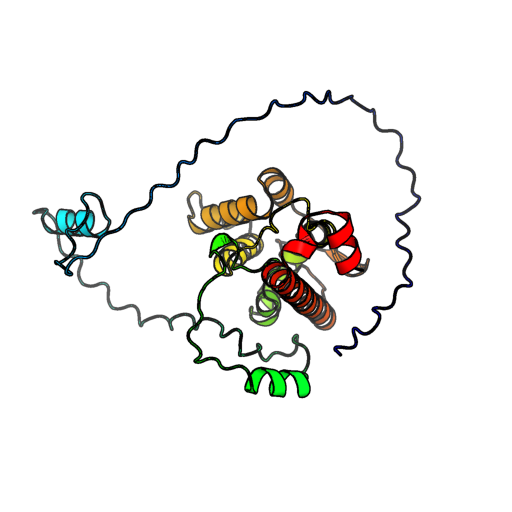1 222 ? -14.918 -14.449 3.142 1.00 75.38 222 ASN A CA 1
ATOM 1692 C C . ASN A 1 222 ? -14.457 -14.435 4.608 1.00 75.38 222 ASN A C 1
ATOM 1694 O O . ASN A 1 222 ? -15.233 -14.022 5.460 1.00 75.38 222 ASN A O 1
ATOM 1698 N N . MET A 1 223 ? -13.182 -14.746 4.876 1.00 71.25 223 MET A N 1
ATOM 1699 C CA . MET A 1 223 ? -12.599 -14.642 6.223 1.00 71.25 223 MET A CA 1
ATOM 1700 C C . MET A 1 223 ? -12.540 -13.198 6.740 1.00 71.25 223 MET A C 1
ATOM 1702 O O . MET A 1 223 ? -12.780 -12.961 7.913 1.00 71.25 223 MET A O 1
ATOM 1706 N N . MET A 1 224 ? -12.271 -12.208 5.877 1.00 69.38 224 MET A N 1
ATOM 1707 C CA . MET A 1 224 ? -12.232 -10.792 6.278 1.00 69.38 224 MET A CA 1
ATOM 1708 C C . MET A 1 224 ? -13.586 -10.244 6.752 1.00 69.38 224 MET A C 1
ATOM 1710 O O . MET A 1 224 ? -13.613 -9.217 7.429 1.00 69.38 224 MET A O 1
ATOM 1714 N N . LYS A 1 225 ? -14.706 -10.870 6.361 1.00 56.34 225 LYS A N 1
ATOM 1715 C CA . LYS A 1 225 ? -16.048 -10.465 6.811 1.00 56.34 225 LYS A CA 1
ATOM 1716 C C . LYS A 1 225 ? -16.336 -10.880 8.250 1.00 56.34 225 LYS A C 1
ATOM 1718 O O . LYS A 1 225 ? -17.169 -10.236 8.886 1.00 56.34 225 LYS A O 1
ATOM 1723 N N . ASP A 1 226 ? -15.640 -11.896 8.751 1.00 55.66 226 ASP A N 1
ATOM 1724 C CA . ASP A 1 226 ? -15.738 -12.321 10.138 1.00 55.66 226 ASP A CA 1
ATOM 1725 C C . ASP A 1 226 ? -14.816 -11.420 10.968 1.00 55.66 226 ASP A C 1
ATOM 1727 O O . ASP A 1 226 ? -13.597 -11.560 11.011 1.00 55.66 226 ASP A O 1
ATOM 1731 N N . THR A 1 227 ? -15.449 -10.390 11.527 1.00 64.19 227 THR A N 1
ATOM 1732 C CA . THR A 1 227 ? -14.901 -9.258 12.284 1.00 64.19 227 THR A CA 1
ATOM 1733 C C . THR A 1 227 ? -13.663 -9.596 13.112 1.00 64.19 227 THR A C 1
ATOM 1735 O O . THR A 1 227 ? -13.758 -10.213 14.172 1.00 64.19 227 THR A O 1
ATOM 1738 N N . PHE A 1 228 ? -12.506 -9.094 12.677 1.00 78.50 228 PHE A N 1
ATOM 1739 C CA . PHE A 1 228 ? -11.344 -8.971 13.551 1.00 78.50 228 PHE A CA 1
ATOM 1740 C C . PHE A 1 228 ? -11.712 -8.051 14.715 1.00 78.50 228 PHE A C 1
ATOM 1742 O O . PHE A 1 228 ? -12.074 -6.895 14.499 1.00 78.50 228 PHE A O 1
ATOM 1749 N N . THR A 1 229 ? -11.619 -8.562 15.939 1.00 89.81 229 THR A N 1
ATOM 1750 C CA . THR A 1 229 ? -11.783 -7.766 17.163 1.00 89.81 229 THR A CA 1
ATOM 1751 C C . THR A 1 229 ? -10.501 -7.034 17.536 1.00 89.81 229 THR A C 1
ATOM 1753 O O . THR A 1 229 ? -10.558 -6.025 18.231 1.00 89.81 229 THR A O 1
ATOM 1756 N N . GLN A 1 230 ? -9.353 -7.517 17.051 1.00 92.94 230 GLN A N 1
ATOM 1757 C CA . GLN A 1 230 ? -8.040 -6.923 17.265 1.00 92.94 230 GLN A CA 1
ATOM 1758 C C . GLN A 1 230 ? -7.177 -6.992 16.006 1.00 92.94 230 GLN A C 1
ATOM 1760 O O . GLN A 1 230 ? -7.254 -7.933 15.215 1.00 92.94 230 GLN A O 1
ATOM 1765 N N . VAL A 1 231 ? -6.314 -5.992 15.857 1.00 94.06 231 VAL A N 1
ATOM 1766 C CA . VAL A 1 231 ? -5.205 -5.972 14.898 1.00 94.06 231 VAL A CA 1
ATOM 1767 C C . VAL A 1 231 ? -3.899 -5.709 15.637 1.00 94.06 231 VAL A C 1
ATOM 1769 O O . VAL A 1 231 ? -3.904 -5.146 16.726 1.00 94.06 231 VAL A O 1
ATOM 1772 N N . PHE A 1 232 ? -2.772 -6.099 15.046 1.00 95.56 232 PHE A N 1
ATOM 1773 C CA . PHE A 1 232 ? -1.466 -5.996 15.696 1.00 95.56 232 PHE A CA 1
ATOM 1774 C C . PHE A 1 232 ? -0.530 -5.065 14.928 1.00 95.56 232 PHE A C 1
ATOM 1776 O O . PHE A 1 232 ? -0.439 -5.127 13.699 1.00 95.56 232 PHE A O 1
ATOM 1783 N N . TRP A 1 233 ? 0.212 -4.240 15.665 1.00 96.94 233 TRP A N 1
ATOM 1784 C CA . TRP A 1 233 ? 1.310 -3.431 15.142 1.00 96.94 233 TRP A CA 1
ATOM 1785 C C . TRP A 1 233 ? 2.532 -3.573 16.047 1.00 96.94 233 TRP A C 1
ATOM 1787 O O . TRP A 1 233 ? 2.451 -3.264 17.231 1.00 96.94 233 TRP A O 1
ATOM 1797 N N . ASN A 1 234 ? 3.657 -4.052 15.506 1.00 94.62 234 ASN A N 1
ATOM 1798 C CA . ASN A 1 234 ? 4.896 -4.301 16.261 1.00 94.62 234 ASN A CA 1
ATOM 1799 C C . ASN A 1 234 ? 4.664 -5.088 17.568 1.00 94.62 234 ASN A C 1
ATOM 1801 O O . ASN A 1 234 ? 5.117 -4.698 18.641 1.00 94.62 234 ASN A O 1
ATOM 1805 N N . GLY A 1 235 ? 3.876 -6.165 17.481 1.00 94.69 235 GLY A N 1
ATOM 1806 C CA . GLY A 1 235 ? 3.517 -7.011 18.625 1.00 94.69 235 GLY A CA 1
ATOM 1807 C C . GLY A 1 235 ? 2.490 -6.409 19.592 1.00 94.69 235 GLY A C 1
ATOM 1808 O O . GLY A 1 235 ? 2.019 -7.118 20.474 1.00 94.69 235 GLY A O 1
ATOM 1809 N N . GLN A 1 236 ? 2.098 -5.142 19.425 1.00 96.44 236 GLN A N 1
ATOM 1810 C CA . GLN A 1 236 ? 1.080 -4.495 20.253 1.00 96.44 236 GLN A CA 1
ATOM 1811 C C . GLN A 1 236 ? -0.323 -4.739 19.678 1.00 96.44 236 GLN A C 1
ATOM 1813 O O . GLN A 1 236 ? -0.543 -4.431 18.499 1.00 96.44 236 GLN A O 1
ATOM 1818 N N . PRO A 1 237 ? -1.271 -5.274 20.471 1.00 96.75 237 PRO A N 1
ATOM 1819 C CA . PRO A 1 237 ? -2.661 -5.403 20.058 1.00 96.75 237 PRO A CA 1
ATOM 1820 C C . PRO A 1 237 ? -3.369 -4.048 20.107 1.00 96.75 237 PRO A C 1
ATOM 1822 O O . PRO A 1 237 ? -3.155 -3.244 21.013 1.00 96.75 237 PRO A O 1
ATOM 1825 N N . PHE A 1 238 ? -4.264 -3.825 19.153 1.00 96.50 238 PHE A N 1
ATOM 1826 C CA . PHE A 1 238 ? -5.209 -2.721 19.156 1.00 96.50 238 PHE A CA 1
ATOM 1827 C C . PHE A 1 238 ? -6.609 -3.251 18.890 1.00 96.50 238 PHE A C 1
ATOM 1829 O O . PHE A 1 238 ? -6.822 -3.986 17.923 1.00 96.50 238 PHE A O 1
ATOM 1836 N N . ASP A 1 239 ? -7.564 -2.841 19.717 1.00 95.19 239 ASP A N 1
ATOM 1837 C CA . ASP A 1 239 ? -8.960 -3.217 19.545 1.00 95.19 239 ASP A CA 1
ATOM 1838 C C . ASP A 1 239 ? -9.568 -2.543 18.312 1.00 95.19 239 ASP A C 1
ATOM 1840 O O . ASP A 1 239 ? -9.260 -1.395 17.968 1.00 95.19 239 ASP A O 1
ATOM 1844 N N . VAL A 1 240 ? -10.464 -3.270 17.653 1.00 91.19 240 VAL A N 1
ATOM 1845 C CA . VAL A 1 240 ? -11.245 -2.811 16.508 1.00 91.19 240 VAL A CA 1
ATOM 1846 C C . VAL A 1 240 ? -12.711 -2.769 16.918 1.00 91.19 240 VAL A C 1
ATOM 1848 O O . VAL A 1 240 ? -13.338 -3.801 17.147 1.00 91.19 240 VAL A O 1
ATOM 1851 N N . ILE A 1 241 ? -13.269 -1.561 16.991 1.00 88.25 241 ILE A N 1
ATOM 1852 C CA . ILE A 1 241 ? -14.669 -1.313 17.351 1.00 88.25 241 ILE A CA 1
ATOM 1853 C C . ILE A 1 241 ? -15.350 -0.658 16.152 1.00 88.25 241 ILE A C 1
ATOM 1855 O O . ILE A 1 241 ? -14.835 0.310 15.594 1.00 88.25 241 ILE A O 1
ATOM 1859 N N . ASP A 1 242 ? -16.489 -1.206 15.723 1.00 85.06 242 ASP A N 1
ATOM 1860 C CA . ASP A 1 242 ? -17.223 -0.749 14.533 1.00 85.06 242 ASP A CA 1
ATOM 1861 C C . ASP A 1 242 ? -16.340 -0.636 13.268 1.00 85.06 242 ASP A C 1
ATOM 1863 O O . ASP A 1 242 ? -16.497 0.273 12.454 1.00 85.06 242 ASP A O 1
ATOM 1867 N N . GLY A 1 243 ? -15.382 -1.556 13.104 1.00 84.06 243 GLY A N 1
ATOM 1868 C CA . GLY A 1 243 ? -14.474 -1.591 11.951 1.00 84.06 243 GLY A CA 1
ATOM 1869 C C . GLY A 1 243 ? -13.324 -0.580 11.997 1.00 84.06 243 GLY A C 1
ATOM 1870 O O . GLY A 1 243 ? -12.563 -0.487 11.033 1.00 84.06 243 GLY A O 1
ATOM 1871 N N . ALA A 1 244 ? -13.155 0.156 13.099 1.00 89.19 244 ALA A N 1
ATOM 1872 C CA . ALA A 1 244 ? -12.073 1.115 13.286 1.00 89.19 244 ALA A CA 1
ATOM 1873 C C . ALA A 1 244 ? -11.183 0.755 14.478 1.00 89.19 244 ALA A C 1
ATOM 1875 O O . ALA A 1 244 ? -11.670 0.370 15.538 1.00 89.19 244 ALA A O 1
ATOM 1876 N N . VAL A 1 245 ? -9.870 0.935 14.315 1.00 92.19 245 VAL A N 1
ATOM 1877 C CA . VAL A 1 245 ? -8.928 0.836 15.432 1.00 92.19 245 VAL A CA 1
ATOM 1878 C C . VAL A 1 245 ? -9.198 1.942 16.450 1.00 92.19 245 VAL A C 1
ATOM 1880 O O . VAL A 1 245 ? -9.267 3.120 16.083 1.00 92.19 245 VAL A O 1
ATOM 1883 N N . VAL A 1 246 ? -9.287 1.570 17.726 1.00 92.56 246 VAL A N 1
ATOM 1884 C CA . VAL A 1 246 ? -9.387 2.507 18.851 1.00 92.56 246 VAL A CA 1
ATOM 1885 C C . VAL A 1 246 ? -8.056 2.636 19.594 1.00 92.56 246 VAL A C 1
ATOM 1887 O O . VAL A 1 246 ? -7.197 1.763 19.527 1.00 92.56 246 VAL A O 1
ATOM 1890 N N . HIS A 1 247 ? -7.863 3.767 20.278 1.00 92.56 247 HIS A N 1
ATOM 1891 C CA . HIS A 1 247 ? -6.689 4.055 21.121 1.00 92.56 247 HIS A CA 1
ATOM 1892 C C . HIS A 1 247 ? -5.311 4.012 20.426 1.00 92.56 247 HIS A C 1
ATOM 1894 O O . HIS A 1 247 ? -4.279 4.061 21.091 1.00 92.56 247 HIS A O 1
ATOM 1900 N N . MET A 1 248 ? -5.265 3.998 19.091 1.00 94.81 248 MET A N 1
ATOM 1901 C CA . MET A 1 248 ? -4.018 4.146 18.343 1.00 94.81 248 MET A CA 1
ATOM 1902 C C . MET A 1 248 ? -3.547 5.606 18.354 1.00 94.81 248 MET A C 1
ATOM 1904 O O . MET A 1 248 ? -4.310 6.517 18.033 1.00 94.81 248 MET A O 1
ATOM 1908 N N . SER A 1 249 ? -2.285 5.827 18.726 1.00 93.75 249 SER A N 1
ATOM 1909 C CA . SER A 1 249 ? -1.689 7.166 18.780 1.00 93.75 249 SER A CA 1
ATOM 1910 C C . SER A 1 249 ? -1.345 7.704 17.386 1.00 93.75 249 SER A C 1
ATOM 1912 O O . SER A 1 249 ? -1.063 6.930 16.469 1.00 93.75 249 SER A O 1
ATOM 1914 N N . ASP A 1 250 ? -1.269 9.030 17.234 1.00 90.75 250 ASP A N 1
ATOM 1915 C CA . ASP A 1 250 ? -0.797 9.663 15.990 1.00 90.75 250 ASP A CA 1
ATOM 1916 C C . ASP A 1 250 ? 0.619 9.208 15.604 1.00 90.75 250 ASP A C 1
ATOM 1918 O O . ASP A 1 250 ? 0.891 8.981 14.428 1.00 90.75 250 ASP A O 1
ATOM 1922 N N . SER A 1 251 ? 1.503 8.985 16.584 1.00 92.38 251 SER A N 1
ATOM 1923 C CA . SER A 1 251 ? 2.843 8.427 16.345 1.00 92.38 251 SER A CA 1
ATOM 1924 C C . SER A 1 251 ? 2.777 7.024 15.731 1.00 92.38 251 SER A C 1
ATOM 1926 O O . SER A 1 251 ? 3.517 6.710 14.800 1.00 92.38 251 SER A O 1
ATOM 1928 N N . THR A 1 252 ? 1.847 6.186 16.189 1.00 94.50 252 THR A N 1
ATOM 1929 C CA . THR A 1 252 ? 1.631 4.850 15.622 1.00 94.50 252 THR A CA 1
ATOM 1930 C C . THR A 1 252 ? 1.086 4.938 14.197 1.00 94.50 252 THR A C 1
ATOM 1932 O O . THR A 1 252 ? 1.604 4.260 13.313 1.00 94.50 252 THR A O 1
ATOM 1935 N N . TYR A 1 253 ? 0.112 5.817 13.930 1.00 93.25 253 TYR A N 1
ATOM 1936 C CA . TYR A 1 253 ? -0.361 6.057 12.560 1.00 93.25 253 TYR A CA 1
ATOM 1937 C C . TYR A 1 253 ? 0.768 6.523 11.632 1.00 93.25 253 TYR A C 1
ATOM 1939 O O . TYR A 1 253 ? 0.830 6.084 10.483 1.00 93.25 253 TYR A O 1
ATOM 1947 N N . THR A 1 254 ? 1.679 7.364 12.130 1.00 91.44 254 THR A N 1
ATOM 1948 C CA . THR A 1 254 ? 2.887 7.781 11.406 1.00 91.44 254 THR A CA 1
ATOM 1949 C C . THR A 1 254 ? 3.749 6.579 11.056 1.00 91.44 254 THR A C 1
ATOM 1951 O O . THR A 1 254 ? 4.090 6.407 9.892 1.00 91.44 254 THR A O 1
ATOM 1954 N N . GLN A 1 255 ? 4.042 5.694 12.009 1.00 94.00 255 GLN A N 1
ATOM 1955 C CA . GLN A 1 255 ? 4.830 4.485 11.737 1.00 94.00 255 GLN A CA 1
ATOM 1956 C C . GLN A 1 255 ? 4.177 3.584 10.678 1.00 94.00 255 GLN A C 1
ATOM 1958 O O . GLN A 1 255 ? 4.862 3.106 9.775 1.00 94.00 255 GLN A O 1
ATOM 1963 N N . VAL A 1 256 ? 2.854 3.403 10.732 1.00 94.31 256 VAL A N 1
ATOM 1964 C CA . VAL A 1 256 ? 2.117 2.627 9.720 1.00 94.31 256 VAL A CA 1
ATOM 1965 C C . VAL A 1 256 ? 2.207 3.291 8.340 1.00 94.31 256 VAL A C 1
ATOM 1967 O O . VAL A 1 256 ? 2.435 2.620 7.333 1.00 94.31 256 VAL A O 1
ATOM 1970 N N . ALA A 1 257 ? 2.058 4.616 8.267 1.00 91.94 257 ALA A N 1
ATOM 1971 C CA . ALA A 1 257 ? 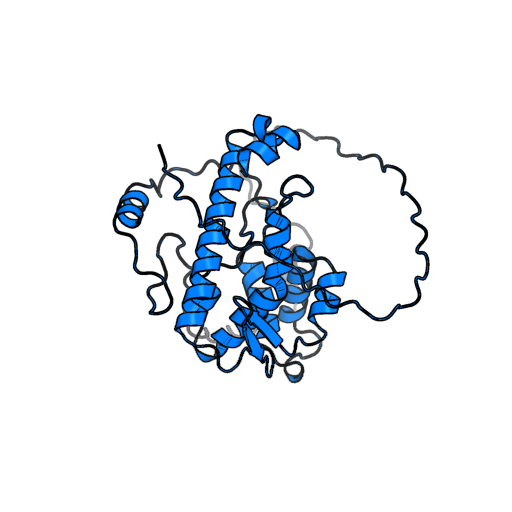2.196 5.356 7.013 1.00 91.94 257 ALA A CA 1
ATOM 1972 C C . ALA A 1 257 ? 3.625 5.273 6.444 1.00 91.94 257 ALA A C 1
ATOM 1974 O O . ALA A 1 257 ? 3.794 5.148 5.229 1.00 91.94 257 ALA A O 1
ATOM 1975 N N . TRP A 1 258 ? 4.642 5.302 7.309 1.00 90.75 258 TRP A N 1
ATOM 1976 C CA . TRP A 1 258 ? 6.047 5.120 6.937 1.00 90.75 258 TRP A CA 1
ATOM 1977 C C . TRP A 1 258 ? 6.312 3.738 6.357 1.00 90.75 258 TRP A C 1
ATOM 1979 O O . TRP A 1 258 ? 6.914 3.637 5.291 1.00 90.75 258 TRP A O 1
ATOM 1989 N N . GLU A 1 259 ? 5.818 2.686 7.006 1.00 94.19 259 GLU A N 1
ATOM 1990 C CA . GLU A 1 259 ? 5.929 1.336 6.463 1.00 94.19 259 GLU A CA 1
ATOM 1991 C C . GLU A 1 259 ? 5.285 1.253 5.078 1.00 94.19 259 GLU A C 1
ATOM 1993 O O . GLU A 1 259 ? 5.889 0.719 4.154 1.00 94.19 259 GLU A O 1
ATOM 1998 N N . LEU A 1 260 ? 4.082 1.805 4.895 1.00 93.62 260 LEU A N 1
ATOM 1999 C CA . LEU A 1 260 ? 3.431 1.799 3.584 1.00 93.62 260 LEU A CA 1
ATOM 2000 C C . LEU A 1 260 ? 4.252 2.533 2.519 1.00 93.62 260 LEU A C 1
ATOM 2002 O O . LEU A 1 260 ? 4.282 2.094 1.367 1.00 93.62 260 LEU A O 1
ATOM 2006 N N . MET A 1 261 ? 4.911 3.641 2.871 1.00 89.56 261 MET A N 1
ATOM 2007 C CA . MET A 1 261 ? 5.828 4.331 1.958 1.00 89.56 261 MET A CA 1
ATOM 2008 C C . MET A 1 261 ? 7.000 3.432 1.580 1.00 89.56 261 MET A C 1
ATOM 2010 O O . MET A 1 261 ? 7.314 3.292 0.399 1.00 89.56 261 MET A O 1
ATOM 2014 N N . GLU A 1 262 ? 7.628 2.815 2.575 1.00 91.00 262 GLU A N 1
ATOM 2015 C CA . GLU A 1 262 ? 8.787 1.956 2.382 1.00 91.00 262 GLU A CA 1
ATOM 2016 C C . GLU A 1 262 ? 8.446 0.710 1.561 1.00 91.00 262 GLU A C 1
ATOM 2018 O O . GLU A 1 262 ? 9.141 0.399 0.596 1.00 91.00 262 GLU A O 1
ATOM 2023 N N . LEU A 1 263 ? 7.349 0.027 1.886 1.00 92.38 263 LEU A N 1
ATOM 2024 C CA . LEU A 1 263 ? 6.868 -1.149 1.165 1.00 92.38 263 LEU A CA 1
ATOM 2025 C C . LEU A 1 263 ? 6.560 -0.825 -0.300 1.00 92.38 263 LEU A C 1
ATOM 2027 O O . LEU A 1 263 ? 6.975 -1.568 -1.192 1.00 92.38 263 LEU A O 1
ATOM 2031 N N . ASN A 1 264 ? 5.877 0.295 -0.568 1.00 90.94 264 ASN A N 1
ATOM 2032 C CA . ASN A 1 264 ? 5.639 0.741 -1.942 1.00 90.94 264 ASN A CA 1
ATOM 2033 C C . ASN A 1 264 ? 6.952 1.054 -2.664 1.00 90.94 264 ASN A C 1
ATOM 2035 O O . ASN A 1 264 ? 7.131 0.609 -3.793 1.00 90.94 264 ASN A O 1
ATOM 2039 N N . TRP A 1 265 ? 7.890 1.753 -2.021 1.00 88.62 265 TRP A N 1
ATOM 2040 C CA . TRP A 1 265 ? 9.186 2.065 -2.623 1.00 88.62 265 TRP A CA 1
ATOM 2041 C C . TRP A 1 265 ? 9.989 0.801 -2.960 1.00 88.62 265 TRP A C 1
ATOM 2043 O O . TRP A 1 265 ? 10.444 0.651 -4.094 1.00 88.62 265 TRP A O 1
ATOM 2053 N N . ARG A 1 266 ? 10.109 -0.143 -2.017 1.00 89.56 266 ARG A N 1
ATOM 2054 C CA . ARG A 1 266 ? 10.783 -1.436 -2.231 1.00 89.56 266 ARG A CA 1
ATOM 2055 C C . ARG A 1 266 ? 10.151 -2.194 -3.397 1.00 89.56 266 ARG A C 1
ATOM 2057 O O . ARG A 1 266 ? 10.861 -2.687 -4.272 1.00 89.56 266 ARG A O 1
ATOM 2064 N N . TYR A 1 267 ? 8.820 -2.231 -3.447 1.00 89.44 267 TYR A N 1
ATOM 2065 C CA . TYR A 1 267 ? 8.094 -2.849 -4.551 1.00 89.44 267 TYR A CA 1
ATOM 2066 C C . TYR A 1 267 ? 8.362 -2.155 -5.891 1.00 89.44 267 TYR A C 1
ATOM 2068 O O . TYR A 1 267 ? 8.615 -2.835 -6.881 1.00 89.44 267 TYR A O 1
ATOM 2076 N N . GLU A 1 268 ? 8.327 -0.824 -5.947 1.00 87.56 268 GLU A N 1
ATOM 2077 C CA . GLU A 1 268 ? 8.578 -0.068 -7.178 1.00 87.56 268 GLU A CA 1
ATOM 2078 C C . GLU A 1 268 ? 9.998 -0.289 -7.709 1.00 87.56 268 GLU A C 1
ATOM 2080 O O . GLU A 1 268 ? 10.175 -0.479 -8.914 1.00 87.56 268 GLU A O 1
ATOM 2085 N N . VAL A 1 269 ? 11.000 -0.318 -6.825 1.00 88.69 269 VAL A N 1
ATOM 2086 C CA . VAL A 1 269 ? 12.391 -0.625 -7.191 1.00 88.69 269 VAL A CA 1
ATOM 2087 C C . VAL A 1 269 ? 12.505 -2.049 -7.732 1.00 88.69 269 VAL A C 1
ATOM 2089 O O . VAL A 1 269 ? 13.075 -2.244 -8.804 1.00 88.69 269 VAL A O 1
ATOM 2092 N N . MET A 1 270 ? 11.911 -3.031 -7.051 1.00 87.62 270 MET A N 1
ATOM 2093 C CA . MET A 1 270 ? 11.895 -4.424 -7.506 1.00 87.62 270 MET A CA 1
ATOM 2094 C C . MET A 1 270 ? 11.182 -4.577 -8.858 1.00 87.62 270 MET A C 1
ATOM 2096 O O . MET A 1 270 ? 11.680 -5.246 -9.761 1.00 87.62 270 MET A O 1
ATOM 2100 N N . ALA A 1 271 ? 10.021 -3.944 -9.030 1.00 86.06 271 ALA A N 1
ATOM 2101 C CA . ALA A 1 271 ? 9.266 -3.978 -10.278 1.00 86.06 271 ALA A CA 1
ATOM 2102 C C . ALA A 1 271 ? 10.051 -3.332 -11.429 1.00 86.06 271 ALA A C 1
ATOM 2104 O O . ALA A 1 271 ? 10.063 -3.861 -12.542 1.00 86.06 271 ALA A O 1
ATOM 2105 N N . LEU A 1 272 ? 10.741 -2.218 -11.167 1.00 86.44 272 LEU A N 1
ATOM 2106 C CA . LEU A 1 272 ? 11.621 -1.573 -12.137 1.00 86.44 272 LEU A CA 1
ATOM 2107 C C . LEU A 1 272 ? 12.785 -2.488 -12.526 1.00 86.44 272 LEU A C 1
ATOM 2109 O O . LEU A 1 272 ? 13.059 -2.662 -13.711 1.00 86.44 272 LEU A O 1
ATOM 2113 N N . ASP A 1 273 ? 13.447 -3.094 -11.549 1.00 88.56 273 ASP A N 1
ATOM 2114 C CA . ASP A 1 273 ? 14.565 -4.001 -11.786 1.00 88.56 273 ASP A CA 1
ATOM 2115 C C . ASP A 1 273 ? 14.140 -5.253 -12.580 1.00 88.56 273 ASP A C 1
ATOM 2117 O O . ASP A 1 273 ? 14.837 -5.665 -13.511 1.00 88.56 273 ASP A O 1
ATOM 2121 N N . ARG A 1 274 ? 12.936 -5.787 -12.332 1.00 85.31 274 ARG A N 1
ATOM 2122 C CA . ARG A 1 274 ? 12.318 -6.851 -13.152 1.00 85.31 274 ARG A CA 1
ATOM 2123 C C . ARG A 1 274 ? 12.152 -6.467 -14.615 1.00 85.31 274 ARG A C 1
ATOM 2125 O O . ARG A 1 274 ? 12.372 -7.292 -15.499 1.00 85.31 274 ARG A O 1
ATOM 2132 N N . ILE A 1 275 ? 11.768 -5.221 -14.877 1.00 83.94 275 ILE A N 1
ATOM 2133 C CA . ILE A 1 275 ? 11.589 -4.708 -16.239 1.00 83.94 275 ILE A CA 1
ATOM 2134 C C . ILE A 1 275 ? 12.942 -4.495 -16.925 1.00 83.94 275 ILE A C 1
ATOM 2136 O O . ILE A 1 275 ? 13.078 -4.785 -18.113 1.00 83.94 275 ILE A O 1
ATOM 2140 N N . LEU A 1 276 ? 13.935 -3.979 -16.197 1.00 86.06 276 LEU A N 1
ATOM 2141 C CA . LEU A 1 276 ? 15.246 -3.636 -16.754 1.00 86.06 276 LEU A CA 1
ATOM 2142 C C . LEU A 1 276 ? 16.150 -4.855 -16.960 1.00 86.06 276 LEU A C 1
ATOM 2144 O O . LEU A 1 276 ? 16.970 -4.855 -17.877 1.00 86.06 276 LEU A O 1
ATOM 2148 N N . ALA A 1 277 ? 16.007 -5.893 -16.139 1.00 89.00 277 ALA A N 1
ATOM 2149 C CA . ALA A 1 277 ? 16.863 -7.073 -16.165 1.00 89.00 277 ALA A CA 1
ATOM 2150 C C . ALA A 1 277 ? 16.057 -8.386 -16.092 1.00 89.00 277 ALA A C 1
ATOM 2152 O O . ALA A 1 277 ? 16.327 -9.233 -15.242 1.00 89.00 277 ALA A O 1
ATOM 2153 N N . PRO A 1 278 ? 15.106 -8.627 -17.017 1.00 87.00 278 PRO A N 1
ATOM 2154 C CA . PRO A 1 278 ? 14.190 -9.768 -16.942 1.00 87.00 278 PRO A CA 1
ATOM 2155 C C . PRO A 1 278 ? 14.904 -11.123 -16.949 1.00 87.00 278 PRO A C 1
ATOM 2157 O O . PRO A 1 278 ? 14.393 -12.088 -16.397 1.00 87.00 278 PRO A O 1
ATOM 2160 N N . ALA A 1 279 ? 16.096 -11.214 -17.551 1.00 87.56 279 ALA A N 1
ATOM 2161 C CA . ALA A 1 279 ? 16.897 -12.437 -17.555 1.00 87.56 279 ALA A CA 1
ATOM 2162 C C . ALA A 1 279 ? 17.343 -12.880 -16.153 1.00 87.56 279 ALA A C 1
ATOM 2164 O O . ALA A 1 279 ? 17.502 -14.074 -15.943 1.00 87.56 279 ALA A O 1
ATOM 2165 N N . GLN A 1 280 ? 17.506 -11.941 -15.217 1.00 87.19 280 GLN A N 1
ATOM 2166 C CA . GLN A 1 280 ? 17.957 -12.211 -13.846 1.00 87.19 280 GLN A CA 1
ATOM 2167 C C . GLN A 1 280 ? 16.801 -12.571 -12.898 1.00 87.19 280 GLN A C 1
ATOM 2169 O O . GLN A 1 280 ? 17.024 -12.809 -11.722 1.00 87.19 280 GLN A O 1
ATOM 2174 N N . TRP A 1 281 ? 15.569 -12.608 -13.411 1.00 85.12 281 TRP A N 1
ATOM 2175 C CA . TRP A 1 281 ? 14.353 -12.951 -12.669 1.00 85.12 281 TRP A CA 1
ATOM 2176 C C . TRP A 1 281 ? 13.655 -14.197 -13.241 1.00 85.12 281 TRP A C 1
ATOM 2178 O O . TRP A 1 281 ? 12.477 -14.423 -12.977 1.00 85.12 281 TRP A O 1
ATOM 2188 N N . LYS A 1 282 ? 14.336 -14.964 -14.106 1.00 82.81 282 LYS A N 1
ATOM 2189 C CA . LYS A 1 282 ? 13.746 -16.121 -14.803 1.00 82.81 282 LYS A CA 1
ATOM 2190 C C . LYS A 1 282 ? 13.682 -17.375 -13.943 1.00 82.81 282 LYS A C 1
ATOM 2192 O O . LYS A 1 282 ? 12.769 -18.177 -14.117 1.00 82.81 282 LYS A O 1
ATOM 2197 N N . ASP A 1 283 ? 14.667 -17.560 -13.080 1.00 84.88 283 ASP A N 1
ATOM 2198 C CA . ASP A 1 283 ? 14.802 -18.711 -12.203 1.00 84.88 283 ASP A CA 1
ATOM 2199 C C . ASP A 1 283 ? 14.918 -18.256 -10.752 1.00 84.88 283 ASP A C 1
ATOM 2201 O O . ASP A 1 283 ? 15.389 -17.154 -10.468 1.00 84.88 283 ASP A O 1
ATOM 2205 N N . LYS A 1 284 ? 14.475 -19.141 -9.856 1.00 80.31 284 LYS A N 1
ATOM 2206 C CA . LYS A 1 284 ? 14.407 -18.892 -8.419 1.00 80.31 284 LYS A CA 1
ATOM 2207 C C . LYS A 1 284 ? 15.774 -18.569 -7.803 1.00 80.31 284 LYS A C 1
ATOM 2209 O O . LYS A 1 284 ? 15.878 -17.749 -6.907 1.00 80.31 284 LYS A O 1
ATOM 2214 N N . GLU A 1 285 ? 16.834 -19.214 -8.280 1.00 81.19 285 GLU A N 1
ATOM 2215 C CA . GLU A 1 285 ? 18.172 -18.993 -7.729 1.00 81.19 285 GLU A CA 1
ATOM 2216 C C . GLU A 1 285 ? 18.676 -17.576 -8.040 1.00 81.19 285 GLU A C 1
ATOM 2218 O O . GLU A 1 285 ? 19.268 -16.913 -7.188 1.00 81.19 285 GLU A O 1
ATOM 2223 N N . SER A 1 286 ? 18.417 -17.087 -9.253 1.00 79.81 286 SER A N 1
ATOM 2224 C CA . SER A 1 286 ? 18.799 -15.738 -9.670 1.00 79.81 286 SER A CA 1
ATOM 2225 C C . SER A 1 286 ? 17.983 -14.644 -8.979 1.00 79.81 286 SER A C 1
ATOM 2227 O O . SER A 1 286 ? 18.535 -13.587 -8.663 1.00 79.81 286 SER A O 1
ATOM 2229 N N . SER A 1 287 ? 16.692 -14.880 -8.731 1.00 78.31 287 SER A N 1
ATOM 2230 C CA . SER A 1 287 ? 15.828 -13.945 -8.002 1.00 78.31 287 SER A CA 1
ATOM 2231 C C . SER A 1 287 ? 16.158 -13.893 -6.514 1.00 78.31 287 SER A C 1
ATOM 2233 O O . SER A 1 287 ? 16.263 -12.790 -5.979 1.00 78.31 287 SER A O 1
ATOM 2235 N N . ASP A 1 288 ? 16.393 -15.039 -5.865 1.00 81.19 288 ASP A N 1
ATOM 2236 C CA . ASP A 1 288 ? 16.750 -15.109 -4.442 1.00 81.19 288 ASP A CA 1
ATOM 2237 C C . ASP A 1 288 ? 18.014 -14.262 -4.161 1.00 81.19 288 ASP A C 1
ATOM 2239 O O . ASP A 1 288 ? 17.998 -13.391 -3.291 1.00 81.19 288 ASP A O 1
ATOM 2243 N N . ARG A 1 289 ? 19.059 -14.373 -5.000 1.00 83.38 289 ARG A N 1
ATOM 2244 C CA . ARG A 1 289 ? 20.304 -13.572 -4.892 1.00 83.38 289 ARG A CA 1
ATOM 2245 C C . ARG A 1 289 ? 20.130 -12.060 -5.068 1.00 83.38 289 ARG A C 1
ATOM 2247 O O . ARG A 1 289 ? 21.047 -11.305 -4.761 1.00 83.38 289 ARG A O 1
ATOM 2254 N N . ARG A 1 290 ? 19.025 -11.607 -5.662 1.00 80.00 290 ARG A N 1
ATOM 2255 C CA . ARG A 1 290 ? 18.729 -10.176 -5.857 1.00 80.00 290 ARG A CA 1
ATOM 2256 C C . ARG A 1 290 ? 17.924 -9.570 -4.714 1.00 80.00 290 ARG A C 1
ATOM 2258 O O . ARG A 1 290 ? 17.853 -8.346 -4.625 1.00 80.00 290 ARG A O 1
ATOM 2265 N N . ILE A 1 291 ? 17.261 -10.412 -3.927 1.00 77.94 291 ILE A N 1
ATOM 2266 C CA . ILE A 1 291 ? 16.417 -10.000 -2.804 1.00 77.94 291 ILE A CA 1
ATOM 2267 C C . ILE A 1 291 ? 17.250 -9.858 -1.520 1.00 77.94 291 ILE A C 1
ATOM 2269 O O . ILE A 1 291 ? 16.887 -9.039 -0.674 1.00 77.94 291 ILE A O 1
ATOM 2273 N N . GLU A 1 292 ? 18.342 -10.625 -1.399 1.00 73.12 292 GLU A N 1
ATOM 2274 C CA . GLU A 1 292 ? 19.376 -10.506 -0.350 1.00 73.12 292 GLU A CA 1
ATOM 2275 C C . GLU A 1 292 ? 20.119 -9.158 -0.380 1.00 73.12 292 GLU A C 1
ATOM 2277 O O . GLU A 1 292 ? 20.295 -8.575 0.718 1.00 73.12 292 GLU A O 1
#

Radius of gyration: 24.61 Å; chains: 1; bounding box: 70×60×66 Å

Foldseek 3Di:
DPPPDPDDPDDPPDDDPDDDDDDDDDDDDDDDDDDDDDDDDDDDDDDDDDDDDDDDDPPDPVNVVVVLVPDPPPDPDDPPPPPPPPPDPPPDDPLDPDDAPLEDDDDPVVPVVSVPDDPPPDDPCPDDVQLPAFLFAQLCLQGVDDPVLNQLSCLLCQLCVVVSVVCVVCVQVDSRRGDHNVLVVLQSVVLSDFPVRDDPPPPSVVSNLVSCCSNPNPVVSVVPVVDDQWGDDPNDIFGADRSGTPPDDSNNSSVVSVVRVVVRVVVVVVSVCCVVCVVQSPDPVSVVVVVD

Sequence (292 aa):
MIILLPCSQHETFSWCDTAPSPAVVVPMSVTSPSPLQSPFSIRTRVLSGRITKAQVKPGSRKDRLLAARMHPQFQATPPRPAVAALPKAVNHDKWVLAVGGIMPPQSPPWEAAKARVNRHAKLNYSVPKESAGLMYPDPSYINGIQPANRGAAAAAWLSIRGARCGQMAYPDLYTMPVASSTTWRHFFALWRRKPSDFLAGDQSVDAAVAAARSMFGPEMVNMMKDTFTQVFWNGQPFDVIDGAVVHMSDSTYTQVAWELMELNWRYEVMALDRILAPAQWKDKESSDRRIE